Protein AF-A0A7V4Y7L9-F1 (afdb_monomer)

Nearest PDB structures (foldseek):
  5mqq-assembly1_B  TM=1.940E-01  e=5.080E+00  Corynebacterium glutamicum
  3tni-assembly1_B  TM=2.430E-01  e=8.501E+00  Homo sapiens

Solvent-accessible surface area (backbone atoms only — not comparable to full-atom values): 20404 Å² total; per-residue (Å²): 133,83,74,80,83,72,92,49,68,44,62,47,55,62,72,72,44,92,66,56,42,52,57,42,53,42,29,52,52,56,35,40,64,44,61,50,98,62,62,63,64,57,40,38,50,32,30,31,51,37,41,41,52,53,47,52,51,54,71,72,50,85,81,67,54,69,66,57,63,54,48,78,30,48,58,88,80,30,41,41,34,94,90,52,92,42,65,30,63,50,74,56,44,72,60,40,51,49,26,50,53,42,32,59,52,48,24,57,84,36,82,67,29,60,60,57,55,46,48,53,51,45,71,74,36,69,90,44,89,59,43,58,53,50,47,51,39,49,58,36,51,49,33,69,40,74,92,50,52,58,68,52,46,53,54,28,76,77,28,69,72,52,36,52,55,50,42,55,50,50,71,69,49,70,70,74,89,41,32,52,60,35,49,51,53,44,24,45,68,75,43,93,39,21,71,41,47,47,49,25,47,48,71,71,35,93,49,70,65,61,24,51,51,52,46,48,54,59,73,65,49,60,65,65,63,47,60,52,50,74,48,74,66,59,62,36,63,62,52,47,63,34,52,36,45,68,82,46,87,70,93,64,96,61,97,73,70,64,45,45,59,53,51,47,50,53,39,66,76,39,38,72,62,34,48,75,73,74,46,39,46,65,70,70,57,49,44,81,34,40,38,66,50,24,43,74,67,72,40,57,81,63,56,74,32,28,76,85,52,33,60,75,56,47,70,76,47,68,77,38,66,34,49,66,45,41,58,38,71,38,81,42,59,36,58,70,87,86,34,63,71,64,73,41,79,54,47,49,40,21,65,77,74,76,77,77,83,124

Sequence (358 aa):
MLKKQDNWTPFIALRDSSSPPSQKILTHWLTYIMDRQMPVFKVWHDGALIISEIVEDYLKENRKGVEEIVAEYKKGKYLISKKSQAKFVPRYYNQDYACLLKTLKVLKSYEKNLVLYTLNIINTYENREDLLLRIAAALWLLTYALTKTEKDVLAIMNNESLFERELIRFKQMTTEGKKRLWCCLRDYTLGSFSDIFVRAIEEIYENKLDANKMTSLWRNLRVEQIELPGDVWNNNLKIKNYLLAKAVSFNEKTKRWNMPKVIRYLFENLKAEALSLGFYPVRFDVTFLFVPNMCEKGMCELCLFSNNDMQCLCPALEGKYCPPLLLLGAAVKCRDQSCVVREGLSQGICLRIPRLLS

Foldseek 3Di:
DFPDPPPLVLLVCLLVDPDALQLSLQLLLLLLLLPDPDPSCLSRVQVSQLSSVLSVCLLVDDPDQNCVSQVVQDDPQWGAHPVDRRIHHRPVSVQSVLLNNQLQVLCVVVSSGPLSQLVLLCVVCVVPLLSLLLSLLLNCLSGVPSVAHSVRSVVCSVDPVSSVVSSVVSVPDDCVSSLSSLVSLCCCAPNPSVVSSLSSLVVVDPDPVVSVVSNVSSNPRPNLSRFARDDVLLLPVLCCQFQAVVVDPDPDPDSDDRSSVVLNVSCVVCVVVCVVVVHHSNVSPLSVQCCVLAVVVVNSLPPCQEPPCQCVQAPQDAQAFRRVCVSSVGRDGRDDPPDPSNVSVSHPSTDNDPPPPD

Mean predicted aligned error: 9.35 Å

Structure (mmCIF, N/CA/C/O backbone):
data_AF-A0A7V4Y7L9-F1
#
_entry.id   AF-A0A7V4Y7L9-F1
#
loop_
_atom_site.group_PDB
_atom_site.id
_atom_site.type_symbol
_atom_site.label_atom_id
_atom_site.label_alt_id
_atom_site.label_comp_id
_atom_site.label_asym_id
_atom_site.label_entity_id
_atom_site.label_seq_id
_atom_site.pdbx_PDB_ins_code
_atom_site.Cartn_x
_atom_site.Cartn_y
_atom_site.Cartn_z
_atom_site.occupancy
_atom_site.B_iso_or_equiv
_atom_site.auth_seq_id
_atom_site.auth_comp_id
_atom_site.auth_asym_id
_atom_site.auth_atom_id
_atom_site.pdbx_PDB_model_num
ATOM 1 N N . MET A 1 1 ? 2.522 -17.535 -18.879 1.00 26.28 1 MET A N 1
ATOM 2 C CA . MET A 1 1 ? 2.079 -17.518 -17.469 1.00 26.28 1 MET A CA 1
ATOM 3 C C . MET A 1 1 ? 3.155 -18.142 -16.601 1.00 26.28 1 MET A C 1
ATOM 5 O O . MET A 1 1 ? 3.346 -19.351 -16.640 1.00 26.28 1 MET A O 1
ATOM 9 N N . LEU A 1 2 ? 3.905 -17.300 -15.894 1.00 27.36 2 LEU A N 1
ATOM 10 C CA . LEU A 1 2 ? 4.866 -17.708 -14.873 1.00 27.36 2 LEU A CA 1
ATOM 11 C C . LEU A 1 2 ? 4.084 -18.343 -13.714 1.00 27.36 2 LEU A C 1
ATOM 13 O O . LEU A 1 2 ? 3.268 -17.665 -13.094 1.00 27.36 2 LEU A O 1
ATOM 17 N N . LYS A 1 3 ? 4.297 -19.631 -13.425 1.00 25.89 3 LYS A N 1
ATOM 18 C CA . LYS A 1 3 ? 3.879 -20.195 -12.136 1.00 25.89 3 LYS A CA 1
ATOM 19 C C . LYS A 1 3 ? 4.876 -19.682 -11.098 1.00 25.89 3 LYS A C 1
ATOM 21 O O . LYS A 1 3 ? 6.024 -20.112 -11.090 1.00 25.89 3 LYS A O 1
ATOM 26 N N . LYS A 1 4 ? 4.437 -18.714 -10.290 1.00 37.09 4 LYS A N 1
ATOM 27 C CA . LYS A 1 4 ? 5.157 -18.167 -9.133 1.00 37.09 4 LYS A CA 1
ATOM 28 C C . LYS A 1 4 ? 5.592 -19.313 -8.210 1.00 37.09 4 LYS A C 1
ATOM 30 O O . LYS A 1 4 ? 4.759 -19.879 -7.510 1.00 37.09 4 LYS A O 1
ATOM 35 N N . GLN A 1 5 ? 6.878 -19.655 -8.199 1.00 32.81 5 GLN A N 1
ATOM 36 C CA . GLN A 1 5 ? 7.496 -20.269 -7.022 1.00 32.81 5 GLN A CA 1
ATOM 37 C C . GLN A 1 5 ? 7.882 -19.128 -6.077 1.00 32.81 5 GLN A C 1
ATOM 39 O O . GLN A 1 5 ? 9.040 -18.737 -5.977 1.00 32.81 5 GLN A O 1
ATOM 44 N N . ASP A 1 6 ? 6.876 -18.551 -5.421 1.00 39.34 6 ASP A N 1
ATOM 45 C CA . ASP A 1 6 ? 7.095 -17.611 -4.328 1.00 39.34 6 ASP A CA 1
ATOM 46 C C . ASP A 1 6 ? 7.410 -18.432 -3.069 1.00 39.34 6 ASP A C 1
ATOM 48 O O . ASP A 1 6 ? 6.515 -18.754 -2.293 1.00 39.34 6 ASP A O 1
ATOM 52 N N . ASN A 1 7 ? 8.679 -18.781 -2.841 1.00 33.47 7 ASN A N 1
ATOM 53 C CA . ASN A 1 7 ? 9.145 -19.315 -1.550 1.00 33.47 7 ASN A CA 1
ATOM 54 C C . ASN A 1 7 ? 9.206 -18.198 -0.480 1.00 33.47 7 ASN A C 1
ATOM 56 O O . ASN A 1 7 ? 10.226 -17.987 0.171 1.00 33.47 7 ASN A O 1
ATOM 60 N N . TRP A 1 8 ? 8.104 -17.462 -0.304 1.00 49.12 8 TRP A N 1
ATOM 61 C CA . TRP A 1 8 ? 7.925 -16.402 0.693 1.00 49.12 8 TRP A CA 1
ATOM 62 C C . TRP A 1 8 ? 6.801 -16.793 1.664 1.00 49.12 8 TRP A C 1
ATOM 64 O O . TRP A 1 8 ? 5.734 -16.182 1.706 1.00 49.12 8 TRP A O 1
ATOM 74 N N . THR A 1 9 ? 7.040 -17.847 2.443 1.00 50.53 9 THR A N 1
ATOM 75 C CA . THR A 1 9 ? 6.073 -18.520 3.332 1.00 50.53 9 THR A CA 1
ATOM 76 C C . THR A 1 9 ? 5.245 -17.594 4.248 1.00 50.53 9 THR A C 1
ATOM 78 O O . THR A 1 9 ? 4.058 -17.862 4.421 1.00 50.53 9 THR A O 1
ATOM 81 N N . PRO A 1 10 ? 5.771 -16.480 4.805 1.00 53.00 10 PRO A N 1
ATOM 82 C CA . PRO A 1 10 ? 4.972 -15.604 5.673 1.00 53.00 10 PRO A CA 1
ATOM 83 C C . PRO A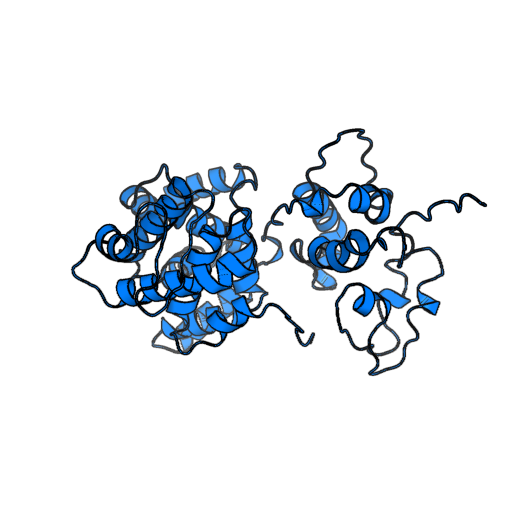 1 10 ? 3.895 -14.786 4.938 1.00 53.00 10 PRO A C 1
ATOM 85 O O . PRO A 1 10 ? 2.801 -14.595 5.460 1.00 53.00 10 PRO A O 1
ATOM 88 N N . PHE A 1 11 ? 4.164 -14.341 3.703 1.00 63.09 11 PHE A N 1
ATOM 89 C CA . PHE A 1 11 ? 3.186 -13.601 2.887 1.00 63.09 11 PHE A CA 1
ATOM 90 C C . PHE A 1 11 ? 2.006 -14.487 2.473 1.00 63.09 11 PHE A C 1
ATOM 92 O O . PHE A 1 11 ? 0.875 -14.017 2.348 1.00 63.09 11 PHE A O 1
ATOM 99 N N . ILE A 1 12 ? 2.281 -15.778 2.281 1.00 64.56 12 ILE A N 1
ATOM 100 C CA . ILE A 1 12 ? 1.304 -16.801 1.908 1.00 64.56 12 ILE A CA 1
ATOM 101 C C . ILE A 1 12 ? 0.278 -16.998 3.027 1.00 64.56 12 ILE A C 1
ATOM 103 O O . ILE A 1 12 ? -0.911 -17.068 2.740 1.00 64.56 12 ILE A O 1
ATOM 107 N N . ALA A 1 13 ? 0.704 -17.001 4.295 1.00 75.56 13 ALA A N 1
ATOM 108 C CA . ALA A 1 13 ? -0.199 -17.230 5.424 1.00 75.56 13 ALA A CA 1
ATOM 109 C C . ALA A 1 13 ? -1.321 -16.179 5.514 1.00 75.56 13 ALA A C 1
ATOM 111 O O . ALA A 1 13 ? -2.484 -16.534 5.685 1.00 75.56 13 ALA A O 1
ATOM 112 N N . LEU A 1 14 ? -0.997 -14.891 5.341 1.00 82.69 14 LEU A N 1
ATOM 113 C CA . LEU A 1 14 ? -2.011 -13.830 5.310 1.00 82.69 14 LEU A CA 1
ATOM 114 C C . LEU A 1 14 ? -2.883 -13.912 4.049 1.00 82.69 14 LEU A C 1
ATOM 116 O O . LEU A 1 14 ? -4.100 -13.740 4.116 1.00 82.69 14 LEU A O 1
ATOM 120 N N . ARG A 1 15 ? -2.266 -14.174 2.892 1.00 79.25 15 ARG A N 1
ATOM 121 C CA . ARG A 1 15 ? -2.962 -14.288 1.603 1.00 79.25 15 ARG A CA 1
ATOM 122 C C . ARG A 1 15 ? -4.017 -15.400 1.629 1.00 79.25 15 ARG A C 1
ATOM 124 O O . ARG A 1 15 ? -5.149 -15.193 1.180 1.00 79.25 15 ARG A O 1
ATOM 131 N N . ASP A 1 16 ? -3.656 -16.539 2.210 1.00 80.06 16 ASP A N 1
ATOM 132 C CA . ASP A 1 16 ? -4.427 -17.782 2.176 1.00 80.06 16 ASP A CA 1
ATOM 133 C C . ASP A 1 16 ? -5.269 -17.994 3.450 1.00 80.06 16 ASP A C 1
ATOM 135 O O . ASP A 1 16 ? -5.931 -19.020 3.589 1.00 80.06 16 ASP A O 1
ATOM 139 N N . SER A 1 17 ? -5.303 -17.013 4.363 1.00 85.56 17 SER A N 1
ATOM 140 C CA . SER A 1 17 ? -6.166 -17.061 5.550 1.00 85.56 17 SER A CA 1
ATOM 141 C C . SER A 1 17 ? -7.659 -17.062 5.185 1.00 85.56 17 SER A C 1
ATOM 143 O O . SER A 1 17 ? -8.048 -16.747 4.059 1.00 85.56 17 SER A O 1
ATOM 145 N N . SER A 1 18 ? -8.536 -17.361 6.142 1.00 88.69 18 SER A N 1
ATOM 146 C CA . SER A 1 18 ? -9.993 -17.290 5.947 1.00 88.69 18 SER A CA 1
ATOM 147 C C . SER A 1 18 ? -10.578 -15.877 6.099 1.00 88.69 18 SER A C 1
ATOM 149 O O . SER A 1 18 ? -11.792 -15.713 6.005 1.00 88.69 18 SER A O 1
ATOM 151 N N . SER A 1 19 ? -9.752 -14.856 6.351 1.00 92.75 19 SER A N 1
ATOM 152 C CA . SER A 1 19 ? -10.223 -13.478 6.538 1.00 92.75 19 SER A CA 1
ATOM 153 C C . SER A 1 19 ? -10.856 -12.909 5.255 1.00 92.75 19 SER A C 1
ATOM 155 O O . SER A 1 19 ? -10.389 -13.240 4.155 1.00 92.75 19 SER A O 1
ATOM 157 N N . PRO A 1 20 ? -11.856 -12.013 5.368 1.00 95.75 20 PRO A N 1
ATOM 158 C CA . PRO A 1 20 ? -12.405 -11.288 4.227 1.00 95.75 20 PRO A CA 1
ATOM 159 C C . PRO A 1 20 ? -11.320 -10.577 3.398 1.00 95.75 20 PRO A C 1
ATOM 161 O O . PRO A 1 20 ? -10.314 -10.123 3.963 1.00 95.75 20 PRO A O 1
ATOM 164 N N . PRO A 1 21 ? -11.485 -10.470 2.067 1.00 96.75 21 PRO A N 1
ATOM 165 C CA . PRO A 1 21 ? -10.542 -9.773 1.197 1.00 96.75 21 PRO A CA 1
ATOM 166 C C . PRO A 1 21 ? -10.178 -8.358 1.671 1.00 96.75 21 PRO A C 1
ATOM 168 O O . PRO A 1 21 ? -8.989 -8.044 1.767 1.00 96.75 21 PRO A O 1
ATOM 171 N N . SER A 1 22 ? -11.162 -7.527 2.027 1.00 96.94 22 SER A N 1
ATOM 172 C CA . SER A 1 22 ? -10.940 -6.155 2.510 1.00 96.94 22 SER A CA 1
ATOM 173 C C . SER A 1 22 ? -10.065 -6.109 3.775 1.00 96.94 22 SER A C 1
ATOM 175 O O . SER A 1 22 ? -9.105 -5.332 3.855 1.00 96.94 22 SER A O 1
ATOM 177 N N . GLN A 1 23 ? -10.315 -7.020 4.723 1.00 97.38 23 GLN A N 1
ATOM 178 C CA . GLN A 1 23 ? -9.522 -7.192 5.940 1.00 97.38 23 GLN A CA 1
ATOM 179 C C . GLN A 1 23 ? -8.072 -7.573 5.615 1.00 97.38 23 GLN A C 1
ATOM 181 O O . GLN A 1 23 ? -7.144 -6.978 6.165 1.00 97.38 23 GLN A O 1
ATOM 186 N N . LYS A 1 24 ? -7.855 -8.519 4.690 1.00 96.94 24 LYS A N 1
ATOM 187 C CA . LYS A 1 24 ? -6.503 -8.924 4.265 1.00 96.94 24 LYS A CA 1
ATOM 188 C C . LYS A 1 24 ? -5.721 -7.760 3.666 1.00 96.94 24 LYS A C 1
ATOM 190 O O . LYS A 1 24 ? -4.541 -7.611 3.977 1.00 96.94 24 LYS A O 1
ATOM 195 N N . ILE A 1 25 ? -6.366 -6.930 2.842 1.00 97.81 25 ILE A N 1
ATOM 196 C CA . ILE A 1 25 ? -5.743 -5.736 2.256 1.00 97.81 25 ILE A CA 1
ATOM 197 C C . ILE A 1 25 ? -5.333 -4.737 3.343 1.00 97.81 25 ILE A C 1
ATOM 199 O O . ILE A 1 25 ? -4.204 -4.238 3.318 1.00 97.81 25 ILE A O 1
ATOM 203 N N . LEU A 1 26 ? -6.197 -4.481 4.330 1.00 98.19 26 LEU A N 1
ATOM 204 C CA . LEU A 1 26 ? -5.860 -3.587 5.438 1.00 98.19 26 LEU A CA 1
ATOM 205 C C . LEU A 1 26 ? -4.707 -4.145 6.291 1.00 98.19 26 LEU A C 1
ATOM 207 O O . LEU A 1 26 ? -3.739 -3.431 6.554 1.00 98.19 26 LEU A O 1
ATOM 211 N N . THR A 1 27 ? -4.751 -5.425 6.672 1.00 97.25 27 THR A N 1
ATOM 212 C CA . THR A 1 27 ? -3.665 -6.079 7.422 1.00 97.25 27 THR A CA 1
ATOM 213 C C . THR A 1 27 ? -2.342 -6.032 6.660 1.00 97.25 27 THR A C 1
ATOM 215 O O . THR A 1 27 ? -1.301 -5.716 7.241 1.00 97.25 27 THR A O 1
ATOM 218 N N . HIS A 1 28 ? -2.370 -6.306 5.357 1.00 95.88 28 HIS A N 1
ATOM 219 C CA . HIS A 1 28 ? -1.192 -6.259 4.498 1.00 95.88 28 HIS A CA 1
ATOM 220 C C . HIS A 1 28 ? -0.590 -4.847 4.440 1.00 95.88 28 HIS A C 1
ATOM 222 O O . HIS A 1 28 ? 0.613 -4.678 4.651 1.00 95.88 28 HIS A O 1
ATOM 228 N N . TRP A 1 29 ? -1.426 -3.820 4.247 1.00 96.50 29 TRP A N 1
ATOM 229 C CA . TRP A 1 29 ? -0.999 -2.419 4.252 1.00 96.50 29 TRP A CA 1
ATOM 230 C C . TRP A 1 29 ? -0.341 -2.012 5.578 1.00 96.50 29 TRP A C 1
ATOM 232 O O . TRP A 1 29 ? 0.768 -1.475 5.590 1.00 96.50 29 TRP A O 1
ATOM 242 N N . LEU A 1 30 ? -0.994 -2.313 6.705 1.00 96.00 30 LEU A N 1
ATOM 243 C CA . LEU A 1 30 ? -0.500 -1.979 8.044 1.00 96.00 30 LEU A CA 1
ATOM 244 C C . LEU A 1 30 ? 0.792 -2.720 8.399 1.00 96.00 30 LEU A C 1
ATOM 246 O O . LEU A 1 30 ? 1.672 -2.146 9.040 1.00 96.00 30 LEU A O 1
ATOM 250 N N . THR A 1 31 ? 0.955 -3.951 7.918 1.00 94.06 31 THR A N 1
ATOM 251 C CA . THR A 1 31 ? 2.205 -4.705 8.065 1.00 94.06 31 THR A CA 1
ATOM 252 C C . THR A 1 31 ? 3.338 -4.034 7.285 1.00 94.06 31 THR A C 1
ATOM 254 O O . THR A 1 31 ? 4.426 -3.819 7.822 1.00 94.06 31 THR A O 1
ATOM 257 N N . TYR A 1 32 ? 3.074 -3.602 6.049 1.00 90.44 32 TYR A N 1
ATOM 258 C CA . TYR A 1 32 ? 4.051 -2.896 5.218 1.00 90.44 32 TYR A CA 1
ATOM 259 C C . TYR A 1 32 ? 4.519 -1.565 5.813 1.00 90.44 32 TYR A C 1
ATOM 261 O O . TYR A 1 32 ? 5.683 -1.191 5.648 1.00 90.44 32 TYR A O 1
ATOM 269 N N . ILE A 1 33 ? 3.643 -0.848 6.521 1.00 87.31 33 ILE A N 1
ATOM 270 C CA . ILE A 1 33 ? 3.997 0.392 7.228 1.00 87.31 33 ILE A CA 1
ATOM 271 C C . ILE A 1 33 ? 5.109 0.148 8.253 1.00 87.31 33 ILE A C 1
ATOM 273 O O . ILE A 1 33 ? 6.001 0.992 8.391 1.00 87.31 33 ILE A O 1
ATOM 277 N N . MET A 1 34 ? 5.065 -1.008 8.919 1.00 86.06 34 MET A N 1
ATOM 278 C CA . MET A 1 34 ? 5.998 -1.413 9.972 1.00 86.06 34 MET A CA 1
ATOM 279 C C . MET A 1 34 ? 7.213 -2.194 9.455 1.00 86.06 34 MET A C 1
ATOM 281 O O . MET A 1 34 ? 8.174 -2.403 10.198 1.00 86.06 34 MET A O 1
ATOM 285 N N . ASP A 1 35 ? 7.212 -2.604 8.185 1.00 84.25 35 ASP A N 1
ATOM 286 C CA . ASP A 1 35 ? 8.361 -3.223 7.529 1.00 84.25 35 ASP A CA 1
ATOM 287 C C . ASP A 1 35 ? 9.456 -2.171 7.284 1.00 84.25 35 ASP A C 1
ATOM 289 O O . ASP A 1 35 ? 9.614 -1.645 6.184 1.00 84.25 35 ASP A O 1
ATOM 293 N N . ARG A 1 36 ? 10.245 -1.808 8.297 1.00 80.62 36 ARG A N 1
ATOM 294 C CA . ARG A 1 36 ? 11.331 -0.826 8.139 1.00 80.62 36 ARG A CA 1
ATOM 295 C C . ARG A 1 36 ? 12.660 -1.362 8.637 1.00 80.62 36 ARG A C 1
ATOM 297 O O . ARG A 1 36 ? 12.941 -1.342 9.829 1.00 80.62 36 ARG A O 1
ATOM 304 N N . GLN A 1 37 ? 13.509 -1.771 7.690 1.00 77.44 37 GLN A N 1
ATOM 305 C CA . GLN A 1 37 ? 14.867 -2.268 7.945 1.00 77.44 37 GLN A CA 1
ATOM 306 C C . GLN A 1 37 ? 14.890 -3.388 9.006 1.00 77.44 37 GLN A C 1
ATOM 308 O O . GLN A 1 37 ? 15.698 -3.362 9.939 1.00 77.44 37 GLN A O 1
ATOM 313 N N . MET A 1 38 ? 13.964 -4.340 8.879 1.00 80.44 38 MET A N 1
ATOM 314 C CA . MET A 1 38 ? 13.822 -5.506 9.747 1.00 80.44 38 MET A CA 1
ATOM 315 C C . MET A 1 38 ? 13.868 -6.791 8.911 1.00 80.44 38 MET A C 1
ATOM 317 O O . MET A 1 38 ? 13.545 -6.750 7.723 1.00 80.44 38 MET A O 1
ATOM 321 N N . PRO A 1 39 ? 14.237 -7.939 9.508 1.00 81.25 39 PRO A N 1
ATOM 322 C CA . PRO A 1 39 ? 14.123 -9.224 8.831 1.00 81.25 39 PRO A CA 1
ATOM 323 C C . PRO A 1 39 ? 12.676 -9.490 8.411 1.00 81.25 39 PRO A C 1
ATOM 325 O O . PRO A 1 39 ? 11.770 -9.441 9.247 1.00 81.25 39 PRO A O 1
ATOM 328 N N . VAL A 1 40 ? 12.475 -9.815 7.132 1.00 79.88 40 VAL A N 1
ATOM 329 C CA . VAL A 1 40 ? 11.151 -10.071 6.538 1.00 79.88 40 VAL A CA 1
ATOM 330 C C . VAL A 1 40 ? 10.373 -11.105 7.349 1.00 79.88 40 VAL A C 1
ATOM 332 O O . VAL A 1 40 ? 9.208 -10.881 7.657 1.00 79.88 40 VAL A O 1
ATOM 335 N N . PHE A 1 41 ? 11.024 -12.195 7.768 1.00 80.88 41 PHE A N 1
ATOM 336 C CA . PHE A 1 41 ? 10.374 -13.235 8.565 1.00 80.88 41 PHE A CA 1
ATOM 337 C C . PHE A 1 41 ? 9.776 -12.679 9.864 1.00 80.88 41 PHE A C 1
ATOM 339 O O . PHE A 1 41 ? 8.617 -12.929 10.146 1.00 80.88 41 PHE A O 1
ATOM 346 N N . LYS A 1 42 ? 10.502 -11.837 10.607 1.00 86.12 42 LYS A N 1
ATOM 347 C CA . LYS A 1 42 ? 9.999 -11.248 11.858 1.00 86.12 42 LYS A CA 1
ATOM 348 C C . LYS A 1 42 ? 8.791 -10.334 11.631 1.00 86.12 42 LYS A C 1
ATOM 350 O O . LYS A 1 42 ? 7.850 -10.337 12.416 1.00 86.12 42 LYS A O 1
ATOM 355 N N . VAL A 1 43 ? 8.818 -9.533 10.566 1.00 88.75 43 VAL A N 1
ATOM 356 C CA . VAL A 1 43 ? 7.715 -8.611 10.257 1.00 88.75 43 VAL A CA 1
ATOM 357 C C . VAL A 1 43 ? 6.477 -9.375 9.804 1.00 88.75 43 VAL A C 1
ATOM 359 O O . VAL A 1 43 ? 5.383 -9.105 10.280 1.00 88.75 43 VAL A O 1
ATOM 362 N N . TRP A 1 44 ? 6.642 -10.336 8.903 1.00 88.38 44 TRP A N 1
ATOM 363 C CA . TRP A 1 44 ? 5.514 -10.989 8.248 1.00 88.38 44 TRP A CA 1
ATOM 364 C C . TRP A 1 44 ? 5.025 -12.251 8.963 1.00 88.38 44 TRP A C 1
ATOM 366 O O . TRP A 1 44 ? 3.888 -12.647 8.750 1.00 88.38 44 TRP A O 1
ATOM 376 N N . HIS A 1 45 ? 5.843 -12.878 9.811 1.00 86.38 45 HIS A N 1
ATOM 377 C CA . HIS A 1 45 ? 5.416 -13.994 10.656 1.00 86.38 45 HIS A CA 1
ATOM 378 C C . HIS A 1 45 ? 4.793 -13.483 11.960 1.00 86.38 45 HIS A C 1
ATOM 380 O O . HIS A 1 45 ? 3.618 -13.732 12.211 1.00 86.38 45 HIS A O 1
ATOM 386 N N . ASP A 1 46 ? 5.540 -12.701 12.749 1.00 89.81 46 ASP A N 1
ATOM 387 C CA . ASP A 1 46 ? 5.058 -12.220 14.051 1.00 89.81 46 ASP A CA 1
ATOM 388 C C . ASP A 1 46 ? 4.217 -10.947 13.907 1.00 89.81 46 ASP A C 1
ATOM 390 O O . ASP A 1 46 ? 3.123 -10.838 14.459 1.00 89.81 46 ASP A O 1
ATOM 394 N N . GLY A 1 47 ? 4.730 -9.963 13.160 1.00 92.12 47 GLY A N 1
ATOM 395 C CA . GLY A 1 47 ? 4.080 -8.663 13.000 1.00 92.12 47 GLY A CA 1
ATOM 396 C C . GLY A 1 47 ? 2.731 -8.769 12.292 1.00 92.12 47 GLY A C 1
ATOM 397 O O . GLY A 1 47 ? 1.734 -8.309 12.840 1.00 92.12 47 GLY A O 1
ATOM 398 N N . ALA A 1 48 ? 2.666 -9.415 11.124 1.00 92.50 48 ALA A N 1
ATOM 399 C CA . ALA A 1 48 ? 1.416 -9.562 10.372 1.00 92.50 48 ALA A CA 1
ATOM 400 C C . ALA A 1 48 ? 0.333 -10.301 11.168 1.00 92.50 48 ALA A C 1
ATOM 402 O O . ALA A 1 48 ? -0.836 -9.933 11.084 1.00 92.50 48 ALA A O 1
ATOM 403 N N . LEU A 1 49 ? 0.718 -11.299 11.973 1.00 92.06 49 LEU A N 1
ATOM 404 C CA . LEU A 1 49 ? -0.198 -12.015 12.858 1.00 92.06 49 LEU A CA 1
ATOM 405 C C . LEU A 1 49 ? -0.812 -11.058 13.883 1.00 92.06 49 LEU A C 1
ATOM 407 O O . LEU A 1 49 ? -2.033 -10.941 13.957 1.00 92.06 49 LEU A O 1
ATOM 411 N N . ILE A 1 50 ? 0.012 -10.297 14.606 1.00 94.88 50 ILE A N 1
ATOM 412 C CA . ILE A 1 50 ? -0.480 -9.340 15.608 1.00 94.88 50 ILE A CA 1
ATOM 413 C C . ILE A 1 50 ? -1.318 -8.232 14.954 1.00 94.88 50 ILE A C 1
ATOM 415 O O . ILE A 1 50 ? -2.369 -7.858 15.468 1.00 94.88 50 ILE A O 1
ATOM 419 N N . ILE A 1 51 ? -0.892 -7.726 13.794 1.00 95.88 51 ILE A N 1
ATOM 420 C CA . ILE A 1 51 ? -1.642 -6.718 13.037 1.00 95.88 51 ILE A CA 1
ATOM 421 C C . ILE A 1 51 ? -2.980 -7.277 12.547 1.00 95.88 51 ILE A C 1
ATOM 423 O O . ILE A 1 51 ? -3.969 -6.550 12.554 1.00 95.88 51 ILE A O 1
ATOM 427 N N . SER A 1 52 ? -3.050 -8.552 12.160 1.00 95.50 52 SER A N 1
ATOM 428 C CA . SER A 1 52 ? -4.312 -9.187 11.767 1.00 95.50 52 SER A CA 1
ATOM 429 C C . SER A 1 52 ? -5.316 -9.229 12.920 1.00 95.50 52 SER A C 1
ATOM 431 O O . SER A 1 52 ? -6.488 -8.931 12.702 1.00 95.50 52 SER A O 1
ATOM 433 N N . GLU A 1 53 ? -4.848 -9.494 14.145 1.00 95.56 53 GLU A N 1
ATOM 434 C CA . GLU A 1 53 ? -5.677 -9.458 15.353 1.00 95.56 53 GLU A CA 1
ATOM 435 C C . GLU A 1 53 ? -6.144 -8.034 15.667 1.00 95.56 53 GLU A C 1
ATOM 437 O O . GLU A 1 53 ? -7.329 -7.826 15.901 1.00 95.56 53 GLU A O 1
ATOM 442 N N . ILE A 1 54 ? -5.244 -7.044 15.599 1.00 96.94 54 ILE A N 1
ATOM 443 C CA . ILE A 1 54 ? -5.600 -5.628 15.788 1.00 96.94 54 ILE A CA 1
ATOM 444 C C . ILE A 1 54 ? -6.671 -5.201 14.782 1.00 96.94 54 ILE A C 1
ATOM 446 O O . ILE A 1 54 ? -7.615 -4.510 15.154 1.00 96.94 54 ILE A O 1
ATOM 450 N N . VAL A 1 55 ? -6.532 -5.590 13.510 1.00 97.69 55 VAL A N 1
ATOM 451 C CA . VAL A 1 55 ? -7.525 -5.274 12.476 1.00 97.69 55 VAL A CA 1
ATOM 452 C C . VAL A 1 55 ? -8.850 -5.976 12.763 1.00 97.69 55 VAL A C 1
ATOM 454 O O . VAL A 1 55 ? -9.894 -5.349 12.634 1.00 97.69 55 VAL A O 1
ATOM 457 N N . GLU A 1 56 ? -8.833 -7.243 13.170 1.00 96.38 56 GLU A N 1
ATOM 458 C CA . GLU A 1 56 ? -10.050 -7.981 13.520 1.00 96.38 56 GLU A CA 1
ATOM 459 C C . GLU A 1 56 ? -10.820 -7.301 14.664 1.00 96.38 56 GLU A C 1
ATOM 461 O O . GLU A 1 56 ? -12.022 -7.059 14.533 1.00 96.38 56 GLU A O 1
ATOM 466 N N . ASP A 1 57 ? -10.125 -6.935 15.745 1.00 96.88 57 ASP A N 1
ATOM 467 C CA . ASP A 1 57 ? -10.710 -6.203 16.871 1.00 96.88 57 ASP A CA 1
ATOM 468 C C . ASP A 1 57 ? -11.193 -4.814 16.428 1.00 96.88 57 ASP A C 1
ATOM 470 O O . ASP A 1 57 ? -12.306 -4.411 16.758 1.00 96.88 57 ASP A O 1
ATOM 474 N N . TYR A 1 58 ? -10.410 -4.102 15.611 1.00 97.81 58 TYR A N 1
ATOM 475 C CA . TYR A 1 58 ? -10.784 -2.798 15.057 1.00 97.81 58 TYR A CA 1
ATOM 476 C C . TYR A 1 58 ? -12.057 -2.851 14.212 1.00 97.81 58 TYR A C 1
ATOM 478 O O . TYR A 1 58 ? -12.898 -1.958 14.328 1.00 97.81 58 TYR A O 1
ATOM 486 N N . LEU A 1 59 ? -12.231 -3.884 13.387 1.00 96.69 59 LEU A N 1
ATOM 487 C CA . LEU A 1 59 ? -13.427 -4.054 12.563 1.00 96.69 59 LEU A CA 1
ATOM 488 C C . LEU A 1 59 ? -14.662 -4.349 13.425 1.00 96.69 59 LEU A C 1
ATOM 490 O O . LEU A 1 59 ? -15.705 -3.732 13.206 1.00 96.69 59 LEU A O 1
ATOM 494 N N . LYS A 1 60 ? -14.529 -5.211 14.442 1.00 95.00 60 LYS A N 1
ATOM 495 C CA . LYS A 1 60 ? -15.625 -5.618 15.343 1.00 95.00 60 LYS A CA 1
ATOM 496 C C . LYS A 1 60 ? -16.029 -4.545 16.358 1.00 95.00 60 LYS A C 1
ATOM 498 O O . LYS A 1 60 ? -17.190 -4.480 16.754 1.00 95.00 60 LYS A O 1
ATOM 503 N N . GLU A 1 61 ? -15.087 -3.719 16.799 1.00 91.94 61 GLU A N 1
ATOM 504 C CA . GLU A 1 61 ? -15.295 -2.762 17.883 1.00 91.94 61 GLU A CA 1
ATOM 505 C C . GLU A 1 61 ? -15.822 -1.417 17.371 1.00 91.94 61 GLU A C 1
ATOM 507 O O . GLU A 1 61 ? -15.193 -0.752 16.547 1.00 91.94 61 GLU A O 1
ATOM 512 N N . ASN A 1 62 ? -16.970 -0.981 17.886 1.00 86.81 62 ASN A N 1
ATOM 513 C CA . ASN A 1 62 ? -17.623 0.268 17.477 1.00 86.81 62 ASN A CA 1
ATOM 514 C C . ASN A 1 62 ? -17.644 1.335 18.575 1.00 86.81 62 ASN A C 1
ATOM 516 O O . ASN A 1 62 ? -17.932 2.493 18.282 1.00 86.81 62 ASN A O 1
ATOM 520 N N . ARG A 1 63 ? -17.335 0.974 19.824 1.00 88.00 63 ARG A N 1
ATOM 521 C CA . ARG A 1 63 ? -17.400 1.884 20.975 1.00 88.00 63 ARG A CA 1
ATOM 522 C C . ARG A 1 63 ? -16.040 2.473 21.329 1.00 88.00 63 ARG A C 1
ATOM 524 O O . ARG A 1 63 ? -15.969 3.643 21.686 1.00 88.00 63 ARG A O 1
ATOM 531 N N . LYS A 1 64 ? -14.969 1.685 21.219 1.00 92.38 64 LYS A N 1
ATOM 532 C CA . LYS A 1 64 ? -13.628 2.114 21.643 1.00 92.38 64 LYS A CA 1
ATOM 533 C C . LYS A 1 64 ? -12.939 3.042 20.638 1.00 92.38 64 LYS A C 1
ATOM 535 O O . LYS A 1 64 ? -13.115 2.961 19.410 1.00 92.38 64 LYS A O 1
ATOM 540 N N . GLY A 1 65 ? -12.086 3.917 21.168 1.00 94.56 65 GLY A N 1
ATOM 541 C CA . GLY A 1 65 ? -11.103 4.657 20.380 1.00 94.56 65 GLY A CA 1
ATOM 542 C C . GLY A 1 65 ? -10.096 3.725 19.692 1.00 94.56 65 GLY A C 1
ATOM 543 O O . GLY A 1 65 ? -9.846 2.611 20.146 1.00 94.56 65 GLY A O 1
ATOM 544 N N . VAL A 1 66 ? -9.481 4.184 18.595 1.00 96.25 66 VAL A N 1
ATOM 545 C CA . VAL A 1 66 ? -8.420 3.410 17.911 1.00 96.25 66 VAL A CA 1
ATOM 546 C C . VAL A 1 66 ? -7.248 3.172 18.863 1.00 96.25 66 VAL A C 1
ATOM 548 O O . VAL A 1 66 ? -6.679 2.086 18.902 1.00 96.25 66 VAL A O 1
ATOM 551 N N . GLU A 1 67 ? -6.897 4.182 19.652 1.00 96.38 67 GLU A N 1
ATOM 552 C CA . GLU A 1 67 ? -5.822 4.113 20.632 1.00 96.38 67 GLU A CA 1
ATOM 553 C C . GLU A 1 67 ? -6.085 3.079 21.712 1.00 96.38 67 GLU A C 1
ATOM 555 O O . GLU A 1 67 ? -5.153 2.374 22.083 1.00 96.38 67 GLU A O 1
ATOM 560 N N . GLU A 1 68 ? -7.326 2.970 22.187 1.00 96.62 68 GLU A N 1
ATOM 561 C CA . GLU A 1 68 ? -7.720 1.973 23.182 1.00 96.62 68 GLU A CA 1
ATOM 562 C C . GLU A 1 68 ? -7.556 0.562 22.619 1.00 96.62 68 GLU A C 1
ATOM 564 O O . GLU A 1 68 ? -6.881 -0.260 23.232 1.00 96.62 68 GLU A O 1
ATOM 569 N N . ILE A 1 69 ? -8.073 0.312 21.410 1.00 96.69 69 ILE A N 1
ATOM 570 C CA . ILE A 1 69 ? -7.956 -0.990 20.736 1.00 96.69 69 ILE A CA 1
ATOM 571 C C . ILE A 1 69 ? -6.484 -1.380 20.586 1.00 96.69 69 ILE A C 1
ATOM 573 O O . ILE A 1 69 ? -6.086 -2.478 20.962 1.00 96.69 69 ILE A O 1
ATOM 577 N N . VAL A 1 70 ? -5.646 -0.474 20.076 1.00 95.38 70 VAL A N 1
ATOM 578 C CA . VAL A 1 70 ? -4.221 -0.762 19.864 1.00 95.38 70 VAL A CA 1
ATOM 579 C C . VAL A 1 70 ? -3.458 -0.877 21.195 1.00 95.38 70 VAL A C 1
ATOM 581 O O . VAL A 1 70 ? -2.513 -1.664 21.291 1.00 95.38 70 VAL A O 1
ATOM 584 N N . ALA A 1 71 ? -3.859 -0.145 22.240 1.00 95.00 71 ALA A N 1
ATOM 585 C CA . ALA A 1 71 ? -3.231 -0.213 23.559 1.00 95.00 71 ALA A CA 1
ATOM 586 C C . ALA A 1 71 ? -3.386 -1.590 24.219 1.00 95.00 71 ALA A C 1
ATOM 588 O O . ALA A 1 71 ? -2.472 -2.018 24.922 1.00 95.00 71 ALA A O 1
ATOM 589 N N . GLU A 1 72 ? -4.468 -2.321 23.941 1.00 95.94 72 GLU A N 1
ATOM 590 C CA . GLU A 1 72 ? -4.668 -3.687 24.449 1.00 95.94 72 GLU A CA 1
ATOM 591 C C . GLU A 1 72 ? -3.614 -4.682 23.941 1.00 95.94 72 GLU A C 1
ATOM 593 O O . GLU A 1 72 ? -3.361 -5.701 24.579 1.00 95.94 72 GLU A O 1
ATOM 598 N N . TYR A 1 73 ? -2.966 -4.376 22.816 1.00 95.81 73 TYR A N 1
ATOM 599 C CA . TYR A 1 73 ? -1.881 -5.178 22.251 1.00 95.81 73 TYR A CA 1
ATOM 600 C C . TYR A 1 73 ? -0.502 -4.699 22.706 1.00 95.81 73 TYR A C 1
ATOM 602 O O . TYR A 1 73 ? 0.511 -5.290 22.339 1.00 95.81 73 TYR A O 1
ATOM 610 N N . LYS A 1 74 ? -0.411 -3.617 23.483 1.00 94.12 74 LYS A N 1
ATOM 611 C CA . LYS A 1 74 ? 0.856 -2.961 23.802 1.00 94.12 74 LYS A CA 1
ATOM 612 C C . LYS A 1 74 ? 1.385 -3.377 25.174 1.00 94.12 74 LYS A C 1
ATOM 614 O O . LYS A 1 74 ? 0.734 -3.199 26.196 1.00 94.12 74 LYS A O 1
ATOM 619 N N . LYS A 1 75 ? 2.650 -3.806 25.220 1.00 92.88 75 LYS A N 1
ATOM 620 C CA . LYS A 1 75 ? 3.426 -3.980 26.461 1.00 92.88 75 LYS A CA 1
ATOM 621 C C . LYS A 1 75 ? 4.776 -3.281 26.334 1.00 92.88 75 LYS A C 1
ATOM 623 O O . LYS A 1 75 ? 5.720 -3.794 25.731 1.00 92.88 75 LYS A O 1
ATOM 628 N N . GLY A 1 76 ? 4.870 -2.071 26.882 1.00 90.56 76 GLY A N 1
ATOM 629 C CA . GLY A 1 76 ? 6.030 -1.203 26.670 1.00 90.56 76 GLY A CA 1
ATOM 630 C C . GLY A 1 76 ? 6.170 -0.831 25.190 1.00 90.56 76 GLY A C 1
ATOM 631 O O . GLY A 1 76 ? 5.266 -0.226 24.620 1.00 90.56 76 GLY A O 1
ATOM 632 N N . LYS A 1 77 ? 7.295 -1.196 24.563 1.00 90.00 77 LYS A N 1
ATOM 633 C CA . LYS A 1 77 ? 7.541 -0.986 23.120 1.00 90.00 77 LYS A CA 1
ATOM 634 C C . LYS A 1 77 ? 7.078 -2.154 22.241 1.00 90.00 77 LYS A C 1
ATOM 636 O O . LYS A 1 77 ? 7.174 -2.068 21.021 1.00 90.00 77 LYS A O 1
ATOM 641 N N . TYR A 1 78 ? 6.616 -3.246 22.846 1.00 92.31 78 TYR A N 1
ATOM 642 C CA . TYR A 1 78 ? 6.190 -4.436 22.122 1.00 92.31 78 TYR A CA 1
ATOM 643 C C . TYR A 1 78 ? 4.702 -4.372 21.800 1.00 92.31 78 TYR A C 1
ATOM 645 O O . TYR A 1 78 ? 3.902 -3.946 22.634 1.00 92.31 78 TYR A O 1
ATOM 653 N N . LEU A 1 79 ? 4.359 -4.854 20.612 1.00 94.31 79 LEU A N 1
ATOM 654 C CA . LEU A 1 79 ? 3.046 -5.386 20.297 1.00 94.31 79 LEU A CA 1
ATOM 655 C C . LEU A 1 79 ? 3.055 -6.885 20.624 1.00 94.31 79 LEU A C 1
ATOM 657 O O . LEU A 1 79 ? 4.022 -7.584 20.307 1.00 94.31 79 LEU A O 1
ATOM 661 N N . ILE A 1 80 ? 2.015 -7.363 21.294 1.00 95.56 80 ILE A N 1
ATOM 662 C CA . ILE A 1 80 ? 1.873 -8.740 21.761 1.00 95.56 80 ILE A CA 1
ATOM 663 C C . ILE A 1 80 ? 0.541 -9.278 21.257 1.00 95.56 80 ILE A C 1
ATOM 665 O O . ILE A 1 80 ? -0.484 -8.621 21.407 1.00 95.56 80 ILE A O 1
ATOM 669 N N . SER A 1 81 ? 0.575 -10.468 20.665 1.00 94.50 81 SER A N 1
ATOM 670 C CA . SER A 1 81 ? -0.630 -11.186 20.249 1.00 94.50 81 SER A CA 1
ATOM 671 C C . SER A 1 81 ? -1.470 -11.566 21.471 1.00 94.50 81 SER A C 1
ATOM 673 O O . SER A 1 81 ? -0.935 -11.973 22.503 1.00 94.50 81 SER A O 1
ATOM 675 N N . LYS A 1 82 ? -2.794 -11.459 21.356 1.00 93.06 82 LYS A N 1
ATOM 676 C CA . LYS A 1 82 ? -3.733 -11.957 22.372 1.00 93.06 82 LYS A CA 1
ATOM 677 C C . LYS A 1 82 ? -4.002 -13.453 22.204 1.00 93.06 82 LYS A C 1
ATOM 679 O O . LYS A 1 82 ? -4.398 -14.112 23.161 1.00 93.06 82 LYS A O 1
ATOM 684 N N . LYS A 1 83 ? -3.815 -13.984 20.990 1.00 90.06 83 LYS A N 1
ATOM 685 C CA . LYS A 1 83 ? -4.153 -15.371 20.620 1.00 90.06 83 LYS A CA 1
ATOM 686 C C . LYS A 1 83 ? -2.944 -16.314 20.606 1.00 90.06 83 LYS A C 1
ATOM 688 O O . LYS A 1 83 ? -3.115 -17.527 20.541 1.00 90.06 83 LYS A O 1
ATOM 693 N N . SER A 1 84 ? -1.726 -15.781 20.648 1.00 87.62 84 SER A N 1
ATOM 694 C CA . SER A 1 84 ? -0.476 -16.538 20.534 1.00 87.62 84 SER A CA 1
ATOM 695 C C . SER A 1 84 ? 0.631 -15.945 21.413 1.00 87.62 84 SER A C 1
ATOM 697 O O . SER A 1 84 ? 0.445 -14.943 22.095 1.00 87.62 84 SER A O 1
ATOM 699 N N . GLN A 1 85 ? 1.819 -16.555 21.381 1.00 88.12 85 GLN A N 1
ATOM 700 C CA . GLN A 1 85 ? 3.011 -16.044 22.072 1.00 88.12 85 GLN A CA 1
ATOM 701 C C . GLN A 1 85 ? 3.825 -15.043 21.227 1.00 88.12 85 GLN A C 1
ATOM 703 O O . GLN A 1 85 ? 4.917 -14.641 21.640 1.00 88.12 85 GLN A O 1
ATOM 708 N N . ALA A 1 86 ? 3.323 -14.640 20.051 1.00 90.25 86 ALA A N 1
ATOM 709 C CA . ALA A 1 86 ? 4.028 -13.739 19.145 1.00 90.25 86 ALA A CA 1
ATOM 710 C C . ALA A 1 86 ? 4.265 -12.359 19.780 1.00 90.25 86 ALA A C 1
ATOM 712 O O . ALA A 1 86 ? 3.386 -11.775 20.426 1.00 90.25 86 ALA A O 1
ATOM 713 N N . LYS A 1 87 ? 5.470 -11.819 19.563 1.00 93.00 87 LYS A N 1
ATOM 714 C CA . LYS A 1 87 ? 5.887 -10.493 20.035 1.00 93.00 87 LYS A CA 1
ATOM 715 C C . LYS A 1 87 ? 6.611 -9.755 18.925 1.00 93.00 87 LYS A C 1
ATOM 717 O O . LYS A 1 87 ? 7.595 -10.244 18.376 1.00 93.00 87 LYS A O 1
ATOM 722 N N . PHE A 1 88 ? 6.183 -8.530 18.660 1.00 93.50 88 PHE A N 1
ATOM 723 C CA . PHE A 1 88 ? 6.738 -7.705 17.599 1.00 93.50 88 PHE A CA 1
ATOM 724 C C . PHE A 1 88 ? 7.101 -6.316 18.120 1.00 93.50 88 PHE A C 1
ATOM 726 O O . PHE A 1 88 ? 6.410 -5.742 18.954 1.00 93.50 88 PHE A O 1
ATOM 733 N N . VAL A 1 89 ? 8.209 -5.762 17.634 1.00 91.75 89 VAL A N 1
ATOM 734 C CA . VAL A 1 89 ? 8.623 -4.388 17.933 1.00 91.75 89 VAL A CA 1
ATOM 735 C C . VAL A 1 89 ? 9.048 -3.724 16.625 1.00 91.75 89 VAL A C 1
ATOM 737 O O . VAL A 1 89 ? 10.052 -4.146 16.045 1.00 91.75 89 VAL A O 1
ATOM 740 N N . PRO A 1 90 ? 8.303 -2.715 16.137 1.00 87.62 90 PRO A N 1
ATOM 741 C CA . PRO A 1 90 ? 8.718 -1.934 14.982 1.00 87.62 90 PRO A CA 1
ATOM 742 C C . PRO A 1 90 ? 10.054 -1.237 15.250 1.00 87.62 90 PRO A C 1
ATOM 744 O O . PRO A 1 90 ? 10.282 -0.707 16.343 1.00 87.62 90 PRO A O 1
ATOM 747 N N . ARG A 1 91 ? 10.932 -1.192 14.243 1.00 86.50 91 ARG A N 1
ATOM 748 C CA . ARG A 1 91 ? 12.239 -0.527 14.357 1.00 86.50 91 ARG A CA 1
ATOM 749 C C . ARG A 1 91 ? 12.098 0.956 14.693 1.00 86.50 91 ARG A C 1
ATOM 751 O O . ARG A 1 91 ? 12.826 1.454 15.548 1.00 86.50 91 ARG A O 1
ATOM 758 N N . TYR A 1 92 ? 11.162 1.650 14.046 1.00 87.00 92 TYR A N 1
ATOM 759 C CA . TYR A 1 92 ? 10.888 3.066 14.282 1.00 87.00 92 TYR A CA 1
ATOM 760 C C . TYR A 1 92 ? 9.595 3.224 15.074 1.00 87.00 92 TYR A C 1
ATOM 762 O O . TYR A 1 92 ? 8.683 3.932 14.654 1.00 87.00 92 TYR A O 1
ATOM 770 N N . TYR A 1 93 ? 9.544 2.567 16.239 1.00 86.19 93 TYR A N 1
ATOM 771 C CA . TYR A 1 93 ? 8.358 2.421 17.086 1.00 86.19 93 TYR A CA 1
ATOM 772 C C . TYR A 1 93 ? 7.426 3.644 17.097 1.00 86.19 93 TYR A C 1
ATOM 774 O O . TYR A 1 93 ? 6.271 3.521 16.707 1.00 86.19 93 TYR A O 1
ATOM 782 N N . ASN A 1 94 ? 7.920 4.830 17.473 1.00 90.12 94 ASN A N 1
ATOM 783 C CA . ASN A 1 94 ? 7.084 6.033 17.573 1.00 90.12 94 ASN A CA 1
ATOM 784 C C . ASN A 1 94 ? 6.449 6.428 16.231 1.00 90.12 94 ASN A C 1
ATOM 786 O O . ASN A 1 94 ? 5.265 6.751 16.178 1.00 90.12 94 ASN A O 1
ATOM 790 N N . GLN A 1 95 ? 7.228 6.399 15.148 1.00 91.12 95 GLN A N 1
ATOM 791 C CA . GLN A 1 95 ? 6.757 6.802 13.826 1.00 91.12 95 GLN A CA 1
ATOM 792 C C . GLN A 1 95 ? 5.804 5.756 13.239 1.00 91.12 95 GLN A C 1
ATOM 794 O O . GLN A 1 95 ? 4.750 6.116 12.720 1.00 91.12 95 GLN A O 1
ATOM 799 N N . ASP A 1 96 ? 6.150 4.474 13.343 1.00 91.31 96 ASP A N 1
ATOM 800 C CA . ASP A 1 96 ? 5.361 3.374 12.784 1.00 91.31 96 ASP A CA 1
ATOM 801 C C . ASP A 1 96 ? 4.017 3.246 13.516 1.00 91.31 96 ASP A C 1
ATOM 803 O O . ASP A 1 96 ? 2.972 3.068 12.890 1.00 91.31 96 ASP A O 1
ATOM 807 N N . TYR A 1 97 ? 4.027 3.443 14.837 1.00 92.75 97 TYR A N 1
ATOM 808 C CA . TYR A 1 97 ? 2.822 3.492 15.659 1.00 92.75 97 TYR A CA 1
ATOM 809 C C . TYR A 1 97 ? 1.935 4.697 15.321 1.00 92.75 97 TYR A C 1
ATOM 811 O O . TYR A 1 97 ? 0.722 4.549 15.184 1.00 92.75 97 TYR A O 1
ATOM 819 N N . ALA A 1 98 ? 2.522 5.882 15.118 1.00 94.88 98 ALA A N 1
ATOM 820 C CA . ALA A 1 98 ? 1.772 7.056 14.675 1.00 94.88 98 ALA A CA 1
ATOM 821 C C . ALA A 1 98 ? 1.127 6.837 13.293 1.00 94.88 98 ALA A C 1
ATOM 823 O O . ALA A 1 98 ? -0.038 7.184 13.103 1.00 94.88 98 ALA A O 1
ATOM 824 N N . CYS A 1 99 ? 1.844 6.206 12.353 1.00 95.25 99 CYS A N 1
ATOM 825 C CA . CYS A 1 99 ? 1.303 5.840 11.039 1.00 95.25 99 CYS A CA 1
ATOM 826 C C . CYS A 1 99 ? 0.127 4.855 11.163 1.00 95.25 99 CYS A C 1
ATOM 828 O O . CYS A 1 99 ? -0.896 5.049 10.503 1.00 95.25 99 CYS A O 1
ATOM 830 N N . LEU A 1 100 ? 0.251 3.825 12.015 1.00 95.88 100 LEU A N 1
ATOM 831 C CA . LEU A 1 100 ? -0.817 2.857 12.299 1.00 95.88 100 LEU A CA 1
ATOM 832 C C . LEU A 1 100 ? -2.074 3.565 12.816 1.00 95.88 100 LEU A C 1
ATOM 834 O O . LEU A 1 100 ? -3.143 3.432 12.220 1.00 95.88 100 LEU A O 1
ATOM 838 N N . LEU A 1 101 ? -1.939 4.338 13.899 1.00 96.88 101 LEU A N 1
ATOM 839 C CA . LEU A 1 101 ? -3.069 5.024 14.524 1.00 96.88 101 LEU A CA 1
ATOM 840 C C . LEU A 1 101 ? -3.746 5.988 13.556 1.00 96.88 101 LEU A C 1
ATOM 842 O O . LEU A 1 101 ? -4.967 5.978 13.437 1.00 96.88 101 LEU A O 1
ATOM 846 N N . LYS A 1 102 ? -2.962 6.804 12.843 1.00 97.38 102 LYS A N 1
ATOM 847 C CA . LYS A 1 102 ? -3.498 7.758 11.873 1.00 97.38 102 LYS A CA 1
ATOM 848 C C . LYS A 1 102 ? -4.299 7.054 10.776 1.00 97.38 102 LYS A C 1
ATOM 850 O O . LYS A 1 102 ? -5.417 7.471 10.490 1.00 97.38 102 LYS A O 1
ATOM 855 N N . THR A 1 103 ? -3.746 5.979 10.210 1.00 98.19 103 THR A N 1
ATOM 856 C CA . THR A 1 103 ? -4.403 5.197 9.152 1.00 98.19 103 THR A CA 1
ATOM 857 C C . THR A 1 103 ? -5.762 4.686 9.629 1.00 98.19 103 THR A C 1
ATOM 859 O O . THR A 1 103 ? -6.778 4.958 8.999 1.00 98.19 103 THR A O 1
ATOM 862 N N . LEU A 1 104 ? -5.799 4.009 10.780 1.00 98.12 104 LEU A N 1
ATOM 863 C CA . LEU A 1 104 ? -7.032 3.448 11.340 1.00 98.12 104 LEU A CA 1
ATOM 864 C C . LEU A 1 104 ? -8.057 4.524 11.734 1.00 98.12 104 LEU A C 1
ATOM 866 O O . LEU A 1 104 ? -9.259 4.301 11.617 1.00 98.12 104 LEU A O 1
ATOM 870 N N . LYS A 1 105 ? -7.609 5.695 12.194 1.00 97.75 105 LYS A N 1
ATOM 871 C CA . LYS A 1 105 ? -8.502 6.815 12.516 1.00 97.75 105 LYS A CA 1
ATOM 872 C C . LYS A 1 105 ? -9.201 7.363 11.282 1.00 97.75 105 LYS A C 1
ATOM 874 O O . LYS A 1 105 ? -10.422 7.352 11.240 1.00 97.75 105 LYS A O 1
ATOM 879 N N . VAL A 1 106 ? -8.441 7.747 10.255 1.00 98.25 106 VAL A N 1
ATOM 880 C CA . VAL A 1 106 ? -9.011 8.273 9.003 1.00 98.25 106 VAL A CA 1
ATOM 881 C C . VAL A 1 106 ? -9.946 7.255 8.354 1.00 98.25 106 VAL A C 1
ATOM 883 O O . VAL A 1 106 ? -11.014 7.628 7.875 1.00 98.25 106 VAL A O 1
ATOM 886 N N . LEU A 1 107 ? -9.597 5.964 8.383 1.00 98.25 107 LEU A N 1
ATOM 887 C CA . LEU A 1 107 ? -10.451 4.916 7.824 1.00 98.25 107 LEU A CA 1
ATOM 888 C C . LEU A 1 107 ? -11.793 4.759 8.551 1.00 98.25 107 LEU A C 1
ATOM 890 O O . LEU A 1 107 ? -12.704 4.196 7.954 1.00 98.25 107 LEU A O 1
ATOM 894 N N . LYS A 1 108 ? -11.990 5.295 9.768 1.00 96.44 108 LYS A N 1
ATOM 895 C CA . LYS A 1 108 ? -13.328 5.308 10.392 1.00 96.44 108 LYS A CA 1
ATOM 896 C C . LYS A 1 108 ? -14.355 6.052 9.529 1.00 96.44 108 LYS A C 1
ATOM 898 O O . LYS A 1 108 ? -15.498 5.617 9.471 1.00 96.44 108 LYS A O 1
ATOM 903 N N . SER A 1 109 ? -13.949 7.106 8.816 1.00 96.75 109 SER A N 1
ATOM 904 C CA . SER A 1 109 ? -14.812 7.833 7.868 1.00 96.75 109 SER A CA 1
ATOM 905 C C . SER A 1 109 ? -15.025 7.111 6.533 1.00 96.75 109 SER A C 1
ATOM 907 O O . SER A 1 109 ? -15.763 7.605 5.691 1.00 96.75 109 SER A O 1
ATOM 909 N N . TYR A 1 110 ? -14.378 5.962 6.339 1.00 97.19 110 TYR A N 1
ATOM 910 C CA . TYR A 1 110 ? -14.468 5.114 5.150 1.00 97.19 110 TYR A CA 1
ATOM 911 C C . TYR A 1 110 ? -14.837 3.686 5.555 1.00 97.19 110 TYR A C 1
ATOM 913 O O . TYR A 1 110 ? -14.252 2.725 5.059 1.00 97.19 110 TYR A O 1
ATOM 921 N N . GLU A 1 111 ? -15.737 3.550 6.534 1.00 96.50 111 GLU A N 1
ATOM 922 C CA . GLU A 1 111 ? -16.266 2.258 6.994 1.00 96.50 111 GLU A CA 1
ATOM 923 C C . GLU A 1 111 ? -15.171 1.250 7.371 1.00 96.50 111 GLU A C 1
ATOM 925 O O . GLU A 1 111 ? -15.294 0.045 7.170 1.00 96.50 111 GLU A O 1
ATOM 930 N N . LYS A 1 112 ? -14.058 1.757 7.914 1.00 97.44 112 LYS A N 1
ATOM 931 C CA . LYS A 1 112 ? -12.881 0.971 8.299 1.00 97.44 112 LYS A CA 1
ATOM 932 C C . LYS A 1 112 ? -12.228 0.220 7.123 1.00 97.44 112 LYS A C 1
ATOM 934 O O . LYS A 1 112 ? -11.456 -0.712 7.345 1.00 97.44 112 LYS A O 1
ATOM 939 N N . ASN A 1 113 ? -12.484 0.639 5.880 1.00 98.00 113 ASN A N 1
ATOM 940 C CA . ASN A 1 113 ? -12.128 -0.088 4.665 1.00 98.00 113 ASN A CA 1
ATOM 941 C C . ASN A 1 113 ? -11.135 0.696 3.780 1.00 98.00 113 ASN A C 1
ATOM 943 O O . ASN A 1 113 ? -11.440 1.735 3.192 1.00 98.00 113 ASN A O 1
ATOM 947 N N . LEU A 1 114 ? -9.916 0.160 3.650 1.00 98.56 114 LEU A N 1
ATOM 948 C CA . LEU A 1 114 ? -8.848 0.753 2.831 1.00 98.56 114 LEU A CA 1
ATOM 949 C C . LEU A 1 114 ? -9.157 0.737 1.326 1.00 98.56 114 LEU A C 1
ATOM 951 O O . LEU A 1 114 ? -8.724 1.623 0.583 1.00 98.56 114 LEU A O 1
ATOM 955 N N . VAL A 1 115 ? -9.880 -0.282 0.866 1.00 98.38 115 VAL A N 1
ATOM 956 C CA . VAL A 1 115 ? -10.257 -0.416 -0.542 1.00 98.38 115 VAL A CA 1
ATOM 957 C C . VAL A 1 115 ? -11.320 0.621 -0.874 1.00 98.38 115 VAL A C 1
ATOM 959 O O . VAL A 1 115 ? -11.158 1.319 -1.867 1.00 98.38 115 VAL A O 1
ATOM 962 N N . LEU A 1 116 ? -12.302 0.846 0.004 1.00 98.19 116 LEU A N 1
ATOM 963 C CA . LEU A 1 116 ? -13.281 1.927 -0.159 1.00 98.19 116 LEU A CA 1
ATOM 964 C C . LEU A 1 116 ? -12.608 3.306 -0.237 1.00 98.19 116 LEU A C 1
ATOM 966 O O . LEU A 1 116 ? -12.888 4.082 -1.150 1.00 98.19 116 LEU A O 1
ATOM 970 N N . TYR A 1 117 ? -11.648 3.581 0.653 1.00 98.50 117 TYR A N 1
ATOM 971 C CA . TYR A 1 117 ? -10.833 4.802 0.597 1.00 98.50 117 TYR A CA 1
ATOM 972 C C . TYR A 1 117 ? -10.142 4.986 -0.767 1.00 98.50 117 TYR A C 1
ATOM 974 O O . TYR A 1 117 ? -10.113 6.083 -1.326 1.00 98.50 117 TYR A O 1
ATOM 982 N N . THR A 1 118 ? -9.610 3.897 -1.326 1.00 98.25 118 THR A N 1
ATOM 983 C CA . THR A 1 118 ? -8.939 3.895 -2.633 1.00 98.25 118 THR A CA 1
ATOM 984 C C . THR A 1 118 ? -9.927 4.082 -3.787 1.00 98.25 118 THR A C 1
ATOM 986 O O . THR A 1 118 ? -9.659 4.844 -4.715 1.00 98.25 118 THR A O 1
ATOM 989 N N . LEU A 1 119 ? -11.085 3.423 -3.728 1.00 97.31 119 LEU A N 1
ATOM 990 C CA . LEU A 1 119 ? -12.131 3.515 -4.745 1.00 97.31 119 LEU A CA 1
ATOM 991 C C . LEU A 1 119 ? -12.737 4.918 -4.821 1.00 97.31 119 LEU A C 1
ATOM 993 O O . LEU A 1 119 ? -13.065 5.365 -5.915 1.00 97.31 119 LEU A O 1
ATOM 997 N N . ASN A 1 120 ? -12.806 5.647 -3.704 1.00 96.88 120 ASN A N 1
ATOM 998 C CA . ASN A 1 120 ? -13.228 7.048 -3.704 1.00 96.88 120 ASN A CA 1
ATOM 999 C C . ASN A 1 120 ? -12.345 7.923 -4.619 1.00 96.88 120 ASN A C 1
ATOM 1001 O O . ASN A 1 120 ? -12.847 8.731 -5.398 1.00 96.88 120 ASN A O 1
ATOM 1005 N N . ILE A 1 121 ? -11.024 7.716 -4.594 1.00 97.69 121 ILE A N 1
ATOM 1006 C CA . ILE A 1 121 ? -10.088 8.386 -5.515 1.00 97.69 121 ILE A CA 1
ATOM 1007 C C . ILE A 1 121 ? -10.319 7.961 -6.966 1.00 97.69 121 ILE A C 1
ATOM 1009 O O . ILE A 1 121 ? -10.294 8.810 -7.853 1.00 97.69 121 ILE A O 1
ATOM 1013 N N . ILE A 1 122 ? -10.559 6.670 -7.210 1.00 96.44 122 ILE A N 1
ATOM 1014 C CA . ILE A 1 122 ? -10.836 6.156 -8.559 1.00 96.44 122 ILE A CA 1
ATOM 1015 C C . ILE A 1 122 ? -12.093 6.793 -9.132 1.00 96.44 122 ILE A C 1
ATOM 1017 O O . ILE A 1 122 ? -12.030 7.335 -10.226 1.00 96.44 122 ILE A O 1
ATOM 1021 N N . ASN A 1 123 ? -13.186 6.816 -8.374 1.00 95.00 123 ASN A N 1
ATOM 1022 C CA . ASN A 1 123 ? -14.434 7.444 -8.803 1.00 95.00 123 ASN A CA 1
ATOM 1023 C C . ASN A 1 123 ? -14.267 8.944 -9.070 1.00 95.00 123 ASN A C 1
ATOM 1025 O O . ASN A 1 123 ? -14.785 9.457 -10.056 1.00 95.00 123 ASN A O 1
ATOM 1029 N N . THR A 1 124 ? -13.516 9.647 -8.219 1.00 95.94 124 THR A N 1
ATOM 1030 C CA . THR A 1 124 ? -13.333 11.102 -8.342 1.00 95.94 124 THR A CA 1
ATOM 1031 C C . THR A 1 124 ? -12.491 11.473 -9.568 1.00 95.94 124 THR A C 1
ATOM 1033 O O . THR A 1 124 ? -12.712 12.508 -10.191 1.00 95.94 124 THR A O 1
ATOM 1036 N N . TYR A 1 125 ? -11.512 10.637 -9.927 1.00 96.31 125 TYR A N 1
ATOM 1037 C CA . TYR A 1 125 ? -10.494 10.958 -10.929 1.00 96.31 125 TYR A CA 1
ATOM 1038 C C . TYR A 1 125 ? -10.408 9.930 -12.067 1.00 96.31 125 TYR A C 1
ATOM 1040 O O . TYR A 1 125 ? -9.353 9.819 -12.689 1.00 96.31 125 TYR A O 1
ATOM 1048 N N . GLU A 1 126 ? -11.488 9.200 -12.372 1.00 94.19 126 GLU A N 1
ATOM 1049 C CA . GLU A 1 126 ? -11.490 8.099 -13.359 1.00 94.19 126 GLU A CA 1
ATOM 1050 C C . GLU A 1 126 ? -10.980 8.527 -14.747 1.00 94.19 126 GLU A C 1
ATOM 1052 O O . GLU A 1 126 ? -10.340 7.747 -15.446 1.00 94.19 126 GLU A O 1
ATOM 1057 N N . ASN A 1 127 ? -11.187 9.796 -15.105 1.00 92.88 127 ASN A N 1
ATOM 1058 C CA . ASN A 1 127 ? -10.790 10.376 -16.390 1.00 92.88 127 ASN A CA 1
ATOM 1059 C C . ASN A 1 127 ? -9.372 10.977 -16.392 1.00 92.88 127 ASN A C 1
ATOM 1061 O O . ASN A 1 127 ? -8.959 11.595 -17.374 1.00 92.88 127 ASN A O 1
ATOM 1065 N N . ARG A 1 128 ? -8.620 10.873 -15.289 1.00 94.50 128 ARG A N 1
ATOM 1066 C CA . ARG A 1 128 ? -7.259 11.417 -15.186 1.00 94.50 128 ARG A CA 1
ATOM 1067 C C . ARG A 1 128 ? -6.238 10.345 -15.546 1.00 94.50 128 ARG A C 1
ATOM 1069 O O . ARG A 1 128 ? -6.236 9.255 -14.984 1.00 94.50 128 ARG A O 1
ATOM 1076 N N . GLU A 1 129 ? -5.295 10.686 -16.422 1.00 92.81 129 GLU A N 1
ATOM 1077 C CA . GLU A 1 129 ? -4.256 9.740 -16.839 1.00 92.81 129 GLU A CA 1
ATOM 1078 C C . GLU A 1 129 ? -3.327 9.308 -15.697 1.00 92.81 129 GLU A C 1
ATOM 1080 O O . GLU A 1 129 ? -2.808 8.196 -15.730 1.00 92.81 129 GLU A O 1
ATOM 1085 N N . ASP A 1 130 ? -3.113 10.152 -14.683 1.00 93.88 130 ASP A N 1
ATOM 1086 C CA . ASP A 1 130 ? -2.216 9.909 -13.546 1.00 93.88 130 ASP A CA 1
ATOM 1087 C C . ASP A 1 130 ? -2.909 9.251 -12.338 1.00 93.88 130 ASP A C 1
ATOM 1089 O O . ASP A 1 130 ? -2.530 9.472 -11.184 1.00 93.88 130 ASP A O 1
ATOM 1093 N N . LEU A 1 131 ? -3.933 8.430 -12.595 1.00 96.06 131 LEU A N 1
ATOM 1094 C CA . LEU A 1 131 ? -4.787 7.853 -11.558 1.00 96.06 131 LEU A CA 1
ATOM 1095 C C . LEU A 1 131 ? -4.024 7.016 -10.516 1.00 96.06 131 LEU A C 1
ATOM 1097 O O . LEU A 1 131 ? -4.286 7.137 -9.318 1.00 96.06 131 LEU A O 1
ATOM 1101 N N . LEU A 1 132 ? -3.031 6.220 -10.927 1.00 94.69 132 LEU A N 1
ATOM 1102 C CA . LEU A 1 132 ? -2.228 5.436 -9.982 1.00 94.69 132 LEU A CA 1
ATOM 1103 C C . LEU A 1 132 ? -1.359 6.336 -9.086 1.00 94.69 132 LEU A C 1
ATOM 1105 O O . LEU A 1 132 ? -1.220 6.065 -7.891 1.00 94.69 132 LEU A O 1
ATOM 1109 N N . LEU A 1 133 ? -0.833 7.443 -9.621 1.00 94.00 133 LEU A N 1
ATOM 1110 C CA . LEU A 1 133 ? -0.143 8.467 -8.827 1.00 94.00 133 LEU A CA 1
ATOM 1111 C C . LEU A 1 133 ? -1.073 9.146 -7.814 1.00 94.00 133 LEU A C 1
ATOM 1113 O O . LEU A 1 133 ? -0.645 9.442 -6.699 1.00 94.00 133 LEU A O 1
ATOM 1117 N N . ARG A 1 134 ? -2.334 9.388 -8.177 1.00 96.94 134 ARG A N 1
ATOM 1118 C CA . ARG A 1 134 ? -3.342 9.966 -7.272 1.00 96.94 134 ARG A CA 1
ATOM 1119 C C . ARG A 1 134 ? -3.671 9.014 -6.132 1.00 96.94 134 ARG A C 1
ATOM 1121 O O . ARG A 1 134 ? -3.664 9.429 -4.976 1.00 96.94 134 ARG A O 1
ATOM 1128 N N . ILE A 1 135 ? -3.858 7.730 -6.435 1.00 97.56 135 ILE A N 1
ATOM 1129 C CA . ILE A 1 135 ? -4.026 6.683 -5.418 1.00 97.56 135 ILE A CA 1
ATOM 1130 C C . ILE A 1 135 ? -2.810 6.656 -4.483 1.00 97.56 135 ILE A C 1
ATOM 1132 O O . ILE A 1 135 ? -2.962 6.648 -3.262 1.00 97.56 135 ILE A O 1
ATOM 1136 N N . ALA A 1 136 ? -1.596 6.710 -5.037 1.00 95.38 136 ALA A N 1
ATOM 1137 C CA . ALA A 1 136 ? -0.368 6.775 -4.252 1.00 95.38 136 ALA A CA 1
ATOM 1138 C C . ALA A 1 136 ? -0.318 8.009 -3.335 1.00 95.38 136 ALA A C 1
ATOM 1140 O O . ALA A 1 136 ? 0.014 7.885 -2.157 1.00 95.38 136 ALA A O 1
ATOM 1141 N N . ALA A 1 137 ? -0.683 9.191 -3.833 1.00 95.81 137 ALA A N 1
ATOM 1142 C CA . ALA A 1 137 ? -0.731 10.410 -3.029 1.00 95.81 137 ALA A CA 1
ATOM 1143 C C . ALA A 1 137 ? -1.770 10.315 -1.898 1.00 95.81 137 ALA A C 1
ATOM 1145 O O . ALA A 1 137 ? -1.473 10.684 -0.761 1.00 95.81 137 ALA A O 1
ATOM 1146 N N . ALA A 1 138 ? -2.951 9.758 -2.174 1.00 97.62 138 ALA A N 1
ATOM 1147 C CA . ALA A 1 138 ? -3.995 9.550 -1.175 1.00 97.62 138 ALA A CA 1
ATOM 1148 C C . ALA A 1 138 ? -3.545 8.575 -0.077 1.00 97.62 138 ALA A C 1
ATOM 1150 O O . ALA A 1 138 ? -3.587 8.903 1.105 1.00 97.62 138 ALA A O 1
ATOM 1151 N N . LEU A 1 139 ? -3.002 7.411 -0.443 1.00 97.25 139 LEU A N 1
ATOM 1152 C CA . LEU A 1 139 ? -2.451 6.457 0.526 1.00 97.25 139 LEU A CA 1
ATOM 1153 C C . LEU A 1 139 ? -1.293 7.057 1.341 1.00 97.25 139 LEU A C 1
ATOM 1155 O O . LEU A 1 139 ? -1.111 6.741 2.520 1.00 97.25 139 LEU A O 1
ATOM 1159 N N . TRP A 1 140 ? -0.518 7.965 0.744 1.00 95.56 140 TRP A N 1
ATOM 1160 C CA . TRP A 1 140 ? 0.510 8.700 1.469 1.00 95.56 140 TRP A CA 1
ATOM 1161 C C . TRP A 1 140 ? -0.079 9.674 2.493 1.00 95.56 140 TRP A C 1
ATOM 1163 O O . TRP A 1 140 ? 0.379 9.706 3.640 1.00 95.56 140 TRP A O 1
ATOM 1173 N N . LEU A 1 141 ? -1.114 10.424 2.109 1.00 96.12 141 LEU A N 1
ATOM 1174 C CA . LEU A 1 141 ? -1.852 11.317 3.002 1.00 96.12 141 LEU A CA 1
ATOM 1175 C C . LEU A 1 141 ? -2.507 10.552 4.150 1.00 96.12 141 LEU A C 1
ATOM 1177 O O . LEU A 1 141 ? -2.405 10.992 5.295 1.00 96.12 141 LEU A O 1
ATOM 1181 N N . LEU A 1 142 ? -3.111 9.400 3.857 1.00 97.62 142 LEU A N 1
ATOM 1182 C CA . LEU A 1 142 ? -3.750 8.517 4.827 1.00 97.62 142 LEU A CA 1
ATOM 1183 C C . LEU A 1 142 ? -2.790 8.120 5.955 1.00 97.62 142 LEU A C 1
ATOM 1185 O O . LEU A 1 142 ? -3.138 8.189 7.133 1.00 97.62 142 LEU A O 1
ATOM 1189 N N . THR A 1 143 ? -1.562 7.747 5.596 1.00 95.88 143 THR A N 1
ATOM 1190 C CA . THR A 1 143 ? -0.652 7.051 6.510 1.00 95.88 143 THR A CA 1
ATOM 1191 C C . THR A 1 143 ? 0.571 7.872 6.909 1.00 95.88 143 THR A C 1
ATOM 1193 O O . THR A 1 143 ? 0.862 8.015 8.095 1.00 95.88 143 THR A O 1
ATOM 1196 N N . TYR A 1 144 ? 1.328 8.383 5.938 1.00 93.19 144 TYR A N 1
ATOM 1197 C CA . TYR A 1 144 ? 2.700 8.855 6.159 1.00 93.19 144 TYR A CA 1
ATOM 1198 C C . TYR A 1 144 ? 2.801 10.361 6.410 1.00 93.19 144 TYR A C 1
ATOM 1200 O O . TYR A 1 144 ? 3.788 10.813 6.992 1.00 93.19 144 TYR A O 1
ATOM 1208 N N . ALA A 1 145 ? 1.793 11.141 6.015 1.00 93.31 145 ALA A N 1
ATOM 1209 C CA . ALA A 1 145 ? 1.749 12.588 6.224 1.00 93.31 145 ALA A CA 1
ATOM 1210 C C . ALA A 1 145 ? 1.471 12.959 7.697 1.00 93.31 145 ALA A C 1
ATOM 1212 O O . ALA A 1 145 ? 0.441 13.554 8.001 1.00 93.31 145 ALA A O 1
ATOM 1213 N N . LEU A 1 146 ? 2.337 12.570 8.639 1.00 93.25 146 LEU A N 1
ATOM 1214 C CA . LEU A 1 146 ? 2.087 12.677 10.089 1.00 93.25 146 LEU A CA 1
ATOM 1215 C C . LEU A 1 146 ? 1.868 14.112 10.600 1.00 93.25 146 LEU A C 1
ATOM 1217 O O . LEU A 1 146 ? 1.329 14.292 11.684 1.00 93.25 146 LEU A O 1
ATOM 1221 N N . THR A 1 147 ? 2.240 15.127 9.820 1.00 94.12 147 THR A N 1
ATOM 1222 C CA . THR A 1 147 ? 1.942 16.540 10.104 1.00 94.12 147 THR A CA 1
ATOM 1223 C C . THR A 1 147 ? 0.482 16.922 9.848 1.00 94.12 147 THR A C 1
ATOM 1225 O O . THR A 1 147 ? 0.061 18.000 10.250 1.00 94.12 147 THR A O 1
ATOM 1228 N N . LYS A 1 148 ? -0.288 16.065 9.170 1.00 95.62 148 LYS A N 1
ATOM 1229 C CA . LYS A 1 148 ? -1.714 16.248 8.881 1.00 95.62 148 LYS A CA 1
ATOM 1230 C C . LYS A 1 148 ? -2.542 15.422 9.853 1.00 95.62 148 LYS A C 1
ATOM 1232 O O . LYS A 1 148 ? -2.350 14.205 9.951 1.00 95.62 148 LYS A O 1
ATOM 1237 N N . THR A 1 149 ? -3.481 16.077 10.522 1.00 96.31 149 THR A N 1
ATOM 1238 C CA . THR A 1 149 ? -4.473 15.422 11.375 1.00 96.31 149 THR A CA 1
ATOM 1239 C C . THR A 1 149 ? -5.494 14.650 10.538 1.00 96.31 149 THR A C 1
ATOM 1241 O O . THR A 1 14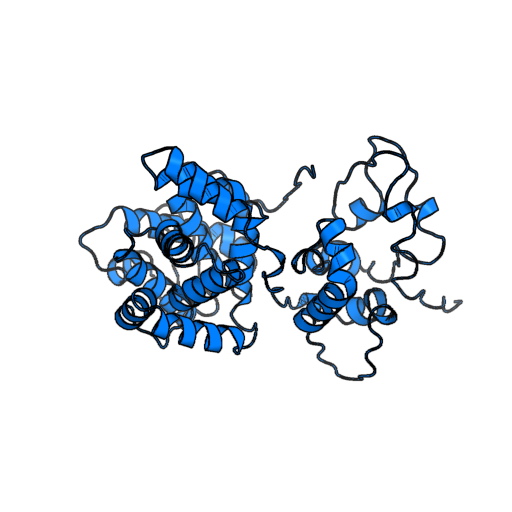9 ? -5.554 14.780 9.316 1.00 96.31 149 THR A O 1
ATOM 1244 N N . GLU A 1 150 ? -6.328 13.849 11.199 1.00 95.88 150 GLU A N 1
ATOM 1245 C CA . GLU A 1 150 ? -7.466 13.180 10.561 1.00 95.88 150 GLU A CA 1
ATOM 1246 C C . GLU A 1 150 ? -8.386 14.179 9.845 1.00 95.88 150 GLU A C 1
ATOM 1248 O O . GLU A 1 150 ? -8.698 13.996 8.671 1.00 95.88 150 GLU A O 1
ATOM 1253 N N . LYS A 1 151 ? -8.734 15.286 10.515 1.00 97.19 151 LYS A N 1
ATOM 1254 C CA . LYS A 1 151 ? -9.586 16.341 9.952 1.00 97.19 151 LYS A CA 1
ATOM 1255 C C . LYS A 1 151 ? -8.969 16.975 8.709 1.00 97.19 151 LYS A C 1
ATOM 1257 O O . LYS A 1 151 ? -9.679 17.194 7.734 1.00 97.19 151 LYS A O 1
ATOM 1262 N N . ASP A 1 152 ? -7.657 17.216 8.722 1.00 98.12 152 ASP A N 1
ATOM 1263 C CA . ASP A 1 152 ? -6.955 17.764 7.558 1.00 98.12 152 ASP A CA 1
ATOM 1264 C C . ASP A 1 152 ? -7.033 16.808 6.369 1.00 98.12 152 ASP A C 1
ATOM 1266 O O . ASP A 1 152 ? -7.314 17.237 5.253 1.00 98.12 152 ASP A O 1
ATOM 1270 N N . VAL A 1 153 ? -6.801 15.510 6.600 1.00 98.06 153 VAL A N 1
ATOM 1271 C CA . VAL A 1 153 ? -6.875 14.498 5.538 1.00 98.06 153 VAL A CA 1
ATOM 1272 C C . VAL A 1 153 ? -8.285 14.445 4.958 1.00 98.06 153 VAL A C 1
ATOM 1274 O O . VAL A 1 153 ? -8.424 14.489 3.742 1.00 98.06 153 VAL A O 1
ATOM 1277 N N . LEU A 1 154 ? -9.326 14.419 5.792 1.00 97.88 154 LEU A N 1
ATOM 1278 C CA . LEU A 1 154 ? -10.713 14.412 5.318 1.00 97.88 154 LEU A CA 1
ATOM 1279 C C . LEU A 1 154 ? -11.061 15.683 4.530 1.00 97.88 154 LEU A C 1
ATOM 1281 O O . LEU A 1 154 ? -11.661 15.594 3.463 1.00 97.88 154 LEU A O 1
ATOM 1285 N N . ALA A 1 155 ? -10.625 16.856 4.999 1.00 98.06 155 ALA A N 1
ATOM 1286 C CA . ALA A 1 155 ? -10.823 18.116 4.287 1.00 98.06 155 ALA A CA 1
ATOM 1287 C C . ALA A 1 155 ? -10.124 18.128 2.917 1.00 98.06 155 ALA A C 1
ATOM 1289 O O . ALA A 1 155 ? -10.698 18.602 1.940 1.00 98.06 155 ALA A O 1
ATOM 1290 N N . ILE A 1 156 ? -8.905 17.583 2.833 1.00 98.31 156 ILE A N 1
ATOM 1291 C CA . ILE A 1 156 ? -8.164 17.440 1.574 1.00 98.31 156 ILE A CA 1
ATOM 1292 C C . ILE A 1 156 ? -8.882 16.472 0.629 1.00 98.31 156 ILE A C 1
ATOM 1294 O O . ILE A 1 156 ? -9.043 16.776 -0.547 1.00 98.31 156 ILE A O 1
ATOM 1298 N N . MET A 1 157 ? -9.325 15.320 1.134 1.00 97.38 157 MET A N 1
ATOM 1299 C CA . MET A 1 157 ? -9.983 14.288 0.326 1.00 97.38 157 MET A CA 1
ATOM 1300 C C . MET A 1 157 ? -11.335 14.744 -0.235 1.00 97.38 157 MET A C 1
ATOM 1302 O O . MET A 1 157 ? -11.713 14.307 -1.316 1.00 97.38 157 MET A O 1
ATOM 1306 N N . ASN A 1 158 ? -12.027 15.652 0.458 1.00 96.19 158 ASN A N 1
ATOM 1307 C CA . ASN A 1 158 ? -13.325 16.190 0.042 1.00 96.19 158 ASN A CA 1
ATOM 1308 C C . ASN A 1 158 ? -13.220 17.469 -0.809 1.00 96.19 158 ASN A C 1
ATOM 1310 O O . ASN A 1 158 ? -14.233 18.107 -1.090 1.00 96.19 158 ASN A O 1
ATOM 1314 N N . ASN A 1 159 ? -12.012 17.890 -1.196 1.00 97.62 159 ASN A N 1
ATOM 1315 C CA . ASN A 1 159 ? -11.802 19.114 -1.962 1.00 97.62 159 ASN A CA 1
ATOM 1316 C C . ASN A 1 159 ? -10.723 18.911 -3.032 1.00 97.62 159 ASN A C 1
ATOM 1318 O O . ASN A 1 159 ? -9.532 18.851 -2.724 1.00 97.62 159 ASN A O 1
ATOM 1322 N N . GLU A 1 160 ? -11.138 18.880 -4.300 1.00 96.19 160 GLU A N 1
ATOM 1323 C CA . GLU A 1 160 ? -10.243 18.648 -5.442 1.00 96.19 160 GLU A CA 1
ATOM 1324 C C . GLU A 1 160 ? -9.063 19.634 -5.469 1.00 96.19 160 GLU A C 1
ATOM 1326 O O . GLU A 1 160 ? -7.916 19.225 -5.623 1.00 96.19 160 GLU A O 1
ATOM 1331 N N . SER A 1 161 ? -9.291 20.925 -5.204 1.00 97.44 161 SER A N 1
ATOM 1332 C CA . SER A 1 161 ? -8.215 21.929 -5.191 1.00 97.44 161 SER A CA 1
ATOM 1333 C C . SER A 1 161 ? -7.188 21.706 -4.071 1.00 97.44 161 SER A C 1
ATOM 1335 O O . SER A 1 161 ? -5.989 21.952 -4.250 1.00 97.44 161 SER A O 1
ATOM 1337 N N . LEU A 1 162 ? -7.623 21.256 -2.889 1.00 97.94 162 LEU A N 1
ATOM 1338 C CA . LEU A 1 162 ? -6.702 20.877 -1.813 1.00 97.94 162 LEU A CA 1
ATOM 1339 C C . LEU A 1 162 ? -5.929 19.609 -2.177 1.00 97.94 162 LEU A C 1
ATOM 1341 O O . LEU A 1 162 ? -4.715 19.565 -1.968 1.00 97.94 162 LEU A O 1
ATOM 1345 N N . PHE A 1 163 ? -6.608 18.615 -2.746 1.00 98.12 163 PHE A N 1
ATOM 1346 C CA . PHE A 1 163 ? -5.980 17.370 -3.167 1.00 98.12 163 PHE A CA 1
ATOM 1347 C C . PHE A 1 163 ? -4.921 17.595 -4.251 1.00 98.12 163 PHE A C 1
ATOM 1349 O O . PHE A 1 163 ? -3.805 17.104 -4.110 1.00 98.12 163 PHE A O 1
ATOM 1356 N N . GLU A 1 164 ? -5.206 18.405 -5.273 1.00 97.19 164 GLU A N 1
ATOM 1357 C CA . GLU A 1 164 ? -4.241 18.749 -6.327 1.00 97.19 164 GLU A CA 1
ATOM 1358 C C . GLU A 1 164 ? -2.977 19.413 -5.765 1.00 97.19 164 GLU A C 1
ATOM 1360 O O . GLU A 1 164 ? -1.854 19.083 -6.156 1.00 97.19 164 GLU A O 1
ATOM 1365 N N . ARG A 1 165 ? -3.125 20.304 -4.775 1.00 96.62 165 ARG A N 1
ATOM 1366 C CA . ARG A 1 165 ? -1.971 20.914 -4.094 1.00 96.62 165 ARG A CA 1
ATOM 1367 C C . ARG A 1 165 ? -1.116 19.880 -3.369 1.00 96.62 165 ARG A C 1
ATOM 1369 O O . ARG A 1 165 ? 0.113 19.956 -3.420 1.00 96.62 165 ARG A O 1
ATOM 1376 N N . GLU A 1 166 ? -1.740 18.917 -2.700 1.00 95.31 166 GLU A N 1
ATOM 1377 C CA . GLU A 1 166 ? -1.015 17.829 -2.042 1.00 95.31 166 GLU A CA 1
ATOM 1378 C C . GLU A 1 166 ? -0.416 16.838 -3.051 1.00 95.31 166 GLU A C 1
ATOM 1380 O O . GLU A 1 166 ? 0.684 16.342 -2.821 1.00 95.31 166 GLU A O 1
ATOM 1385 N N . LEU A 1 167 ? -1.048 16.614 -4.206 1.00 95.38 167 LEU A N 1
ATOM 1386 C CA . LEU A 1 167 ? -0.495 15.806 -5.295 1.00 95.38 167 LEU A CA 1
ATOM 1387 C C . LEU A 1 167 ? 0.786 16.428 -5.866 1.00 95.38 167 LEU A C 1
ATOM 1389 O O . LEU A 1 167 ? 1.774 15.720 -6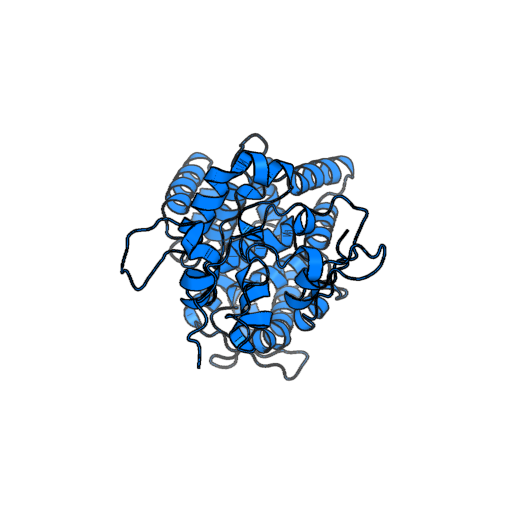.070 1.00 95.38 167 LEU A O 1
ATOM 1393 N N . ILE A 1 168 ? 0.807 17.747 -6.086 1.00 94.00 168 ILE A N 1
ATOM 1394 C CA . ILE A 1 168 ? 2.009 18.470 -6.533 1.00 94.00 168 ILE A CA 1
ATOM 1395 C C . ILE A 1 168 ? 3.139 18.301 -5.510 1.00 94.00 168 ILE A C 1
ATOM 1397 O O . ILE A 1 168 ? 4.255 17.927 -5.877 1.00 94.00 168 ILE A O 1
ATOM 1401 N N . ARG A 1 169 ? 2.846 18.499 -4.217 1.00 91.62 169 ARG A N 1
ATOM 1402 C CA . ARG A 1 169 ? 3.821 18.279 -3.135 1.00 91.62 169 ARG A CA 1
ATOM 1403 C C . ARG A 1 169 ? 4.314 16.839 -3.113 1.00 91.62 169 ARG A C 1
ATOM 1405 O O . ARG A 1 169 ? 5.518 16.599 -3.047 1.00 91.62 169 ARG A O 1
ATOM 1412 N N . PHE A 1 170 ? 3.402 15.878 -3.227 1.00 90.94 170 PHE A N 1
ATOM 1413 C CA . PHE A 1 170 ? 3.736 14.464 -3.274 1.00 90.94 170 PHE A CA 1
ATOM 1414 C C . PHE A 1 170 ? 4.686 14.158 -4.434 1.00 90.94 170 PHE A C 1
ATOM 1416 O O . PHE A 1 170 ? 5.690 13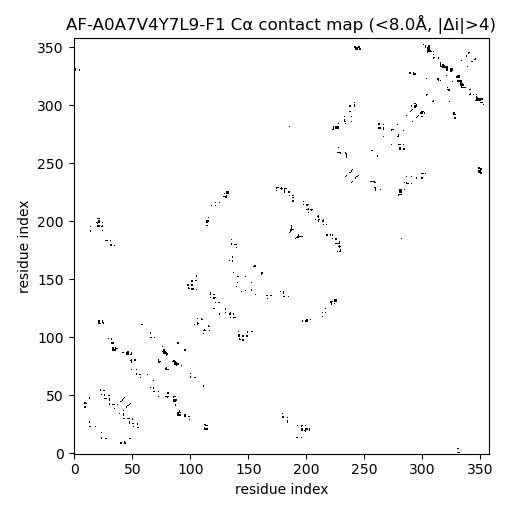.488 -4.207 1.00 90.94 170 PHE A O 1
ATOM 1423 N N . LYS A 1 171 ? 4.446 14.686 -5.639 1.00 87.31 171 LYS A N 1
ATOM 1424 C CA . LYS A 1 171 ? 5.335 14.514 -6.804 1.00 87.31 171 LYS A CA 1
ATOM 1425 C C . LYS A 1 171 ? 6.735 15.108 -6.573 1.00 87.31 171 LYS A C 1
ATOM 1427 O O . LYS A 1 171 ? 7.717 14.532 -7.030 1.00 87.31 171 LYS A O 1
ATOM 1432 N N . GLN A 1 172 ? 6.839 16.217 -5.839 1.00 83.81 172 GLN A N 1
ATOM 1433 C CA . GLN A 1 172 ? 8.112 16.901 -5.560 1.00 83.81 172 GLN A CA 1
ATOM 1434 C C . GLN A 1 172 ? 8.942 16.249 -4.443 1.00 83.81 172 GLN A C 1
ATOM 1436 O O . GLN A 1 172 ? 10.169 16.337 -4.451 1.00 83.81 172 GLN A O 1
ATOM 1441 N N . MET A 1 173 ? 8.300 15.598 -3.470 1.00 75.19 173 MET A N 1
ATOM 1442 C CA . MET A 1 173 ? 9.009 14.933 -2.374 1.00 75.19 173 MET A CA 1
ATOM 1443 C C . MET A 1 173 ? 9.836 13.743 -2.883 1.00 75.19 173 MET A C 1
ATOM 1445 O O . MET A 1 173 ? 9.364 12.965 -3.717 1.00 75.19 173 MET A O 1
ATOM 1449 N N . THR A 1 174 ? 11.037 13.548 -2.327 1.00 59.88 174 THR A N 1
ATOM 1450 C CA . THR A 1 174 ? 11.912 12.411 -2.656 1.00 59.88 174 THR A CA 1
ATOM 1451 C C . THR A 1 174 ? 11.181 11.067 -2.492 1.00 59.88 174 THR A C 1
ATOM 1453 O O . THR A 1 174 ? 10.183 10.944 -1.778 1.00 59.88 174 THR A O 1
ATOM 1456 N N . THR A 1 175 ? 11.664 10.022 -3.172 1.00 61.16 175 THR A N 1
ATOM 1457 C CA . THR A 1 175 ? 11.156 8.642 -3.020 1.00 61.16 175 THR A CA 1
ATOM 1458 C C . THR A 1 175 ? 11.438 8.052 -1.628 1.00 61.16 175 THR A C 1
ATOM 1460 O O . THR A 1 175 ? 10.948 6.971 -1.288 1.00 61.16 175 THR A O 1
ATOM 1463 N N . GLU A 1 176 ? 12.201 8.770 -0.801 1.00 55.84 176 GLU A N 1
ATOM 1464 C CA . GLU A 1 176 ? 12.531 8.421 0.573 1.00 55.84 176 GLU A CA 1
ATOM 1465 C C . GLU A 1 176 ? 11.257 8.365 1.431 1.00 55.84 176 GLU A C 1
ATOM 1467 O O . GLU A 1 176 ? 10.419 9.262 1.415 1.00 55.84 176 GLU A O 1
ATOM 1472 N N . GLY A 1 177 ? 11.044 7.243 2.121 1.00 62.12 177 GLY A N 1
ATOM 1473 C CA . GLY A 1 177 ? 9.814 6.993 2.884 1.00 62.12 177 GLY A CA 1
ATOM 1474 C C . GLY A 1 177 ? 8.601 6.528 2.061 1.00 62.12 177 GLY A C 1
ATOM 1475 O O . GLY A 1 177 ? 7.626 6.078 2.655 1.00 62.12 177 GLY A O 1
ATOM 1476 N N . LYS A 1 178 ? 8.660 6.534 0.720 1.00 77.38 178 LYS A N 1
ATOM 1477 C CA . LYS A 1 178 ? 7.571 6.047 -0.158 1.00 77.38 178 LYS A CA 1
ATOM 1478 C C . LYS A 1 178 ? 7.767 4.613 -0.654 1.00 77.38 178 LYS A C 1
ATOM 1480 O O . LYS A 1 178 ? 6.876 4.050 -1.276 1.00 77.38 178 LYS A O 1
ATOM 1485 N N . LYS A 1 179 ? 8.913 3.988 -0.362 1.00 81.31 179 LYS A N 1
ATOM 1486 C CA . LYS A 1 179 ? 9.228 2.608 -0.776 1.00 81.31 179 LYS A CA 1
ATOM 1487 C C . LYS A 1 179 ? 8.101 1.620 -0.452 1.00 81.31 179 LYS A C 1
ATOM 1489 O O . LYS A 1 179 ? 7.669 0.889 -1.332 1.00 81.31 179 LYS A O 1
ATOM 1494 N N . ARG A 1 180 ? 7.610 1.607 0.791 1.00 85.25 180 ARG A N 1
ATOM 1495 C CA . ARG A 1 180 ? 6.585 0.642 1.234 1.00 85.25 180 ARG A CA 1
ATOM 1496 C C . ARG A 1 180 ? 5.232 0.882 0.584 1.00 85.25 180 ARG A C 1
ATOM 1498 O O . ARG A 1 180 ? 4.585 -0.074 0.180 1.00 85.25 180 ARG A O 1
ATOM 1505 N N . LEU A 1 181 ? 4.885 2.148 0.378 1.00 90.38 181 LEU A N 1
ATOM 1506 C CA . LEU A 1 181 ? 3.713 2.544 -0.389 1.00 90.38 181 LEU A CA 1
ATOM 1507 C C . LEU A 1 181 ? 3.743 1.965 -1.810 1.00 90.38 181 LEU A C 1
ATOM 1509 O O . LEU A 1 181 ? 2.781 1.333 -2.238 1.00 90.38 181 LEU A O 1
ATOM 1513 N N . TRP A 1 182 ? 4.865 2.126 -2.516 1.00 88.31 182 TRP A N 1
ATOM 1514 C CA . TRP A 1 182 ? 5.016 1.594 -3.871 1.00 88.31 182 TRP A CA 1
ATOM 1515 C C . TRP A 1 182 ? 5.086 0.064 -3.905 1.00 88.31 182 TRP A C 1
ATOM 1517 O O . TRP A 1 182 ? 4.541 -0.539 -4.826 1.00 88.31 182 TRP A O 1
ATOM 1527 N N . CYS A 1 183 ? 5.678 -0.581 -2.890 1.00 85.69 183 CYS A N 1
ATOM 1528 C CA . CYS A 1 183 ? 5.627 -2.040 -2.746 1.00 85.69 183 CYS A CA 1
ATOM 1529 C C . CYS A 1 183 ? 4.184 -2.551 -2.613 1.00 85.69 183 CYS A C 1
ATOM 1531 O O . CYS A 1 183 ? 3.807 -3.455 -3.352 1.00 85.69 183 CYS A O 1
ATOM 1533 N N . CYS A 1 184 ? 3.365 -1.944 -1.746 1.00 90.38 184 CYS A N 1
ATOM 1534 C CA . CYS A 1 184 ? 1.950 -2.299 -1.615 1.00 90.38 184 CYS A CA 1
ATOM 1535 C C . CYS A 1 184 ? 1.202 -2.148 -2.942 1.00 90.38 184 CYS A C 1
ATOM 1537 O O . CYS A 1 184 ? 0.518 -3.071 -3.370 1.00 90.38 184 CYS A O 1
ATOM 1539 N N . LEU A 1 185 ? 1.355 -1.002 -3.615 1.00 92.38 185 LEU A N 1
ATOM 1540 C CA . LEU A 1 185 ? 0.671 -0.750 -4.885 1.00 92.38 185 LEU A CA 1
ATOM 1541 C C . LEU A 1 185 ? 1.097 -1.727 -5.977 1.00 92.38 185 LEU A C 1
ATOM 1543 O O . LEU A 1 185 ? 0.245 -2.225 -6.710 1.00 92.38 185 LEU A O 1
ATOM 1547 N N . ARG A 1 186 ? 2.387 -2.067 -6.056 1.00 88.81 186 ARG A N 1
ATOM 1548 C CA . ARG A 1 186 ? 2.866 -3.150 -6.921 1.00 88.81 186 ARG A CA 1
ATOM 1549 C C . ARG A 1 186 ? 2.176 -4.465 -6.574 1.00 88.81 186 ARG A C 1
ATOM 1551 O O . ARG A 1 186 ? 1.747 -5.174 -7.478 1.00 88.81 186 ARG A O 1
ATOM 1558 N N . ASP A 1 187 ? 2.053 -4.803 -5.296 1.00 88.62 187 ASP A N 1
ATOM 1559 C CA . ASP A 1 187 ? 1.488 -6.089 -4.894 1.00 88.62 187 ASP A CA 1
ATOM 1560 C C . ASP A 1 187 ? -0.018 -6.193 -5.166 1.00 88.62 187 ASP A C 1
ATOM 1562 O O . ASP A 1 187 ? -0.492 -7.274 -5.522 1.00 88.62 187 ASP A O 1
ATOM 1566 N N . TYR A 1 188 ? -0.736 -5.069 -5.093 1.00 93.81 188 TYR A N 1
ATOM 1567 C CA . TYR A 1 188 ? -2.168 -4.960 -5.398 1.00 93.81 188 TYR A CA 1
ATOM 1568 C C . TYR A 1 188 ? -2.481 -4.852 -6.894 1.00 93.81 188 TYR A C 1
ATOM 1570 O O . TYR A 1 188 ? -3.585 -5.183 -7.317 1.00 93.81 188 TYR A O 1
ATOM 1578 N N . THR A 1 189 ? -1.536 -4.391 -7.712 1.00 91.19 189 THR A N 1
ATOM 1579 C CA . THR A 1 189 ? -1.726 -4.282 -9.169 1.00 91.19 189 THR A CA 1
ATOM 1580 C C . THR A 1 189 ? -1.181 -5.508 -9.900 1.00 91.19 189 THR A C 1
ATOM 1582 O O . THR A 1 189 ? -1.852 -6.071 -10.758 1.00 91.19 189 THR A O 1
ATOM 1585 N N . LEU A 1 190 ? 0.010 -5.976 -9.523 1.00 84.19 190 LEU A N 1
ATOM 1586 C CA . LEU A 1 190 ? 0.815 -6.937 -10.289 1.00 84.19 190 LEU A CA 1
ATOM 1587 C C . LEU A 1 190 ? 1.287 -8.149 -9.468 1.00 84.19 190 LEU A C 1
ATOM 1589 O O . LEU A 1 190 ? 1.740 -9.151 -10.029 1.00 84.19 190 LEU A O 1
ATOM 1593 N N . GLY A 1 191 ? 1.267 -8.044 -8.140 1.00 81.69 191 GLY A N 1
ATOM 1594 C CA . GLY A 1 191 ? 1.863 -9.032 -7.244 1.00 81.69 191 GLY A CA 1
ATOM 1595 C C . GLY A 1 191 ? 0.897 -10.107 -6.761 1.00 81.69 191 GLY A C 1
ATOM 1596 O O . GLY A 1 191 ? -0.015 -10.535 -7.463 1.00 81.69 191 GLY A O 1
ATOM 1597 N N . SER A 1 192 ? 1.192 -10.666 -5.590 1.00 81.75 192 SER A N 1
ATOM 1598 C CA . SER A 1 192 ? 0.460 -11.792 -4.991 1.00 81.75 192 SER A CA 1
ATOM 1599 C C . SER A 1 192 ? -0.893 -11.404 -4.387 1.00 81.75 192 SER A C 1
ATOM 1601 O O . SER A 1 192 ? -1.698 -12.294 -4.124 1.00 81.75 192 SER A O 1
ATOM 1603 N N . PHE A 1 193 ? -1.156 -10.108 -4.197 1.00 90.69 193 PHE A N 1
ATOM 1604 C CA . PHE A 1 193 ? -2.400 -9.588 -3.629 1.00 90.69 193 PHE A CA 1
ATOM 1605 C C . PHE A 1 193 ? -3.352 -8.996 -4.678 1.00 90.69 193 PHE A C 1
ATOM 1607 O O . PHE A 1 193 ? -4.431 -8.548 -4.305 1.00 90.69 193 PHE A O 1
ATOM 1614 N N . SER A 1 194 ? -3.012 -9.036 -5.973 1.00 92.38 194 SER A N 1
ATOM 1615 C CA . SER A 1 194 ? -3.857 -8.483 -7.044 1.00 92.38 194 SER A CA 1
ATOM 1616 C C . SER A 1 194 ? -5.266 -9.092 -7.058 1.00 92.38 194 SER A C 1
ATOM 1618 O O . SER A 1 194 ? -6.255 -8.370 -6.948 1.00 92.38 194 SER A O 1
ATOM 1620 N N . ASP A 1 195 ? -5.372 -10.424 -7.029 1.00 93.31 195 ASP A N 1
ATOM 1621 C CA . ASP A 1 195 ? -6.672 -11.113 -6.991 1.00 93.31 195 ASP A CA 1
ATOM 1622 C C . ASP A 1 195 ? -7.429 -10.900 -5.670 1.00 93.31 195 ASP A C 1
ATOM 1624 O O . ASP A 1 195 ? -8.656 -10.970 -5.625 1.00 93.31 195 ASP A O 1
ATOM 1628 N N . ILE A 1 196 ? -6.720 -10.657 -4.562 1.00 96.06 196 ILE A N 1
ATOM 1629 C CA . ILE A 1 196 ? -7.364 -10.306 -3.286 1.00 96.06 196 ILE A CA 1
ATOM 1630 C C . ILE A 1 196 ? -7.940 -8.899 -3.372 1.00 96.06 196 ILE A C 1
ATOM 1632 O O . ILE A 1 196 ? -9.063 -8.688 -2.931 1.00 96.06 196 ILE A O 1
ATOM 1636 N N . PHE A 1 197 ? -7.202 -7.956 -3.957 1.00 97.31 197 PHE A N 1
ATOM 1637 C CA . PHE A 1 197 ? -7.662 -6.584 -4.103 1.00 97.31 197 PHE A CA 1
ATOM 1638 C C . PHE A 1 197 ? -8.902 -6.518 -4.998 1.00 97.31 197 PHE A C 1
ATOM 1640 O O . PHE A 1 197 ? -9.883 -5.891 -4.621 1.00 97.31 197 PHE A O 1
ATOM 1647 N N . VAL A 1 198 ? -8.909 -7.241 -6.125 1.00 97.12 198 VAL A N 1
ATOM 1648 C CA . VAL A 1 198 ? -10.091 -7.367 -6.996 1.00 97.12 198 VAL A CA 1
ATOM 1649 C C . VAL A 1 198 ? -11.293 -7.917 -6.224 1.00 97.12 198 VAL A C 1
ATOM 1651 O O . VAL A 1 198 ? -12.355 -7.305 -6.252 1.00 97.12 198 VAL A O 1
ATOM 1654 N N . ARG A 1 199 ? -11.121 -9.008 -5.468 1.00 96.56 199 ARG A N 1
ATOM 1655 C CA . ARG A 1 199 ? -12.202 -9.561 -4.633 1.00 96.56 199 ARG A CA 1
ATOM 1656 C C . ARG A 1 199 ? -12.673 -8.600 -3.543 1.00 96.56 199 ARG A C 1
ATOM 1658 O O . ARG A 1 199 ? -13.837 -8.623 -3.177 1.00 96.56 199 ARG A O 1
ATOM 1665 N N . ALA A 1 200 ? -11.792 -7.748 -3.029 1.00 97.50 200 ALA A N 1
ATOM 1666 C CA . ALA A 1 200 ? -12.163 -6.722 -2.061 1.00 97.50 200 ALA A CA 1
ATOM 1667 C C . ALA A 1 200 ? -12.959 -5.566 -2.694 1.00 97.50 200 ALA A C 1
ATOM 1669 O O . ALA A 1 200 ? -13.746 -4.932 -2.001 1.00 97.50 200 ALA A O 1
ATOM 1670 N N . ILE A 1 201 ? -12.789 -5.297 -3.994 1.00 97.75 201 ILE A N 1
ATOM 1671 C CA . ILE A 1 201 ? -13.678 -4.392 -4.742 1.00 97.75 201 ILE A CA 1
ATOM 1672 C C . ILE A 1 201 ? -15.059 -5.041 -4.888 1.00 97.75 201 ILE A C 1
ATOM 1674 O O . ILE A 1 201 ? -16.068 -4.391 -4.642 1.00 97.75 201 ILE A O 1
ATOM 1678 N N . GLU A 1 202 ? -15.102 -6.326 -5.246 1.00 96.19 202 GLU A N 1
ATOM 1679 C CA . GLU A 1 202 ? -16.350 -7.098 -5.362 1.00 96.19 202 GLU A CA 1
ATOM 1680 C C . GLU A 1 202 ? -17.099 -7.208 -4.022 1.00 96.19 202 GLU A C 1
ATOM 1682 O O . GLU A 1 202 ? -18.321 -7.232 -4.015 1.00 96.19 202 GLU A O 1
ATOM 1687 N N . GLU A 1 203 ? -16.385 -7.221 -2.891 1.00 95.81 203 GLU A N 1
ATOM 1688 C CA . GLU A 1 203 ? -16.963 -7.196 -1.537 1.00 95.81 203 GLU A CA 1
ATOM 1689 C C . GLU A 1 203 ? -17.701 -5.881 -1.221 1.00 95.81 203 GLU A C 1
ATOM 1691 O O . GLU A 1 203 ? -18.630 -5.884 -0.421 1.00 95.81 203 GLU A O 1
ATOM 1696 N N . ILE A 1 204 ? -17.295 -4.762 -1.832 1.00 96.06 204 ILE A N 1
ATOM 1697 C CA . ILE A 1 204 ? -17.849 -3.425 -1.554 1.00 96.06 204 ILE A CA 1
ATOM 1698 C C . ILE A 1 204 ? -19.124 -3.149 -2.356 1.00 96.06 204 ILE A C 1
ATOM 1700 O O . ILE A 1 204 ? -20.021 -2.467 -1.870 1.00 96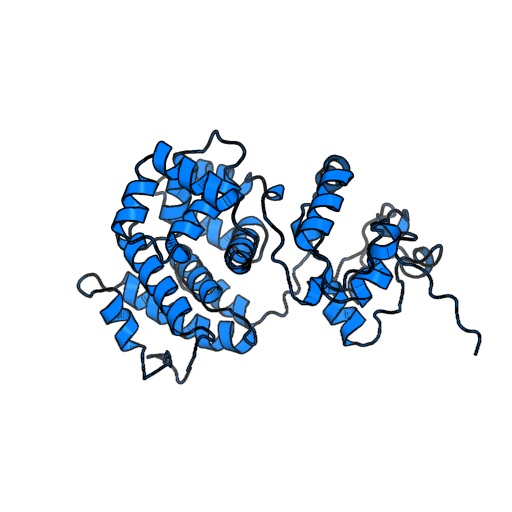.06 204 ILE A O 1
ATOM 1704 N N . TYR A 1 205 ? -19.201 -3.632 -3.595 1.00 93.62 205 TYR A N 1
ATOM 1705 C CA . TYR A 1 205 ? -20.311 -3.321 -4.492 1.00 93.62 205 TYR A CA 1
ATOM 1706 C C . TYR A 1 205 ? -21.369 -4.424 -4.477 1.00 93.62 205 TYR A C 1
ATOM 1708 O O . TYR A 1 205 ? -21.117 -5.542 -4.917 1.00 93.62 205 TYR A O 1
ATOM 1716 N N . GLU A 1 206 ? -22.587 -4.080 -4.052 1.00 84.12 206 GLU A N 1
ATOM 1717 C CA . GLU A 1 206 ? -23.725 -5.010 -4.039 1.00 84.12 206 GLU A CA 1
ATOM 1718 C C . GLU A 1 206 ? -24.144 -5.453 -5.449 1.00 84.12 206 GLU A C 1
ATOM 1720 O O . GLU A 1 206 ? -24.552 -6.597 -5.658 1.00 84.12 206 GLU A O 1
ATOM 1725 N N . ASN A 1 207 ? -24.041 -4.555 -6.437 1.00 92.62 207 ASN A N 1
ATOM 1726 C CA . ASN A 1 207 ? -24.387 -4.864 -7.818 1.00 92.62 207 ASN A CA 1
ATOM 1727 C C . ASN A 1 207 ? -23.146 -5.208 -8.658 1.00 92.62 207 ASN A C 1
ATOM 1729 O O . ASN A 1 207 ? -22.077 -4.602 -8.566 1.00 92.62 207 ASN A O 1
ATOM 1733 N N . LYS A 1 208 ? -23.324 -6.190 -9.544 1.00 92.94 208 LYS A N 1
ATOM 1734 C CA . LYS A 1 208 ? -22.248 -6.728 -10.384 1.00 92.94 208 LYS A CA 1
ATOM 1735 C C . LYS A 1 208 ? -21.747 -5.733 -11.437 1.00 92.94 208 LYS A C 1
ATOM 1737 O O . LYS A 1 208 ? -20.611 -5.855 -11.888 1.00 92.94 208 LYS A O 1
ATOM 1742 N N . LEU A 1 209 ? -22.582 -4.784 -11.863 1.00 94.19 209 LEU A N 1
ATOM 1743 C CA . LEU A 1 209 ? -22.221 -3.820 -12.903 1.00 94.19 209 LEU A CA 1
ATOM 1744 C C . LEU A 1 209 ? -21.144 -2.853 -12.398 1.00 94.19 209 LEU A C 1
ATOM 1746 O O . LEU A 1 209 ? -20.102 -2.717 -13.040 1.00 94.19 209 LEU A O 1
ATOM 1750 N N . ASP A 1 210 ? -21.356 -2.260 -11.226 1.00 94.19 210 ASP A N 1
ATOM 1751 C CA . ASP A 1 210 ? -20.416 -1.330 -10.604 1.00 94.19 210 ASP A CA 1
ATOM 1752 C C . ASP A 1 210 ? -19.135 -2.046 -10.172 1.00 94.19 210 ASP A C 1
ATOM 1754 O O . ASP A 1 210 ? -18.034 -1.558 -10.441 1.00 94.19 210 ASP A O 1
ATOM 1758 N N . ALA A 1 211 ? -19.252 -3.261 -9.620 1.00 95.44 211 ALA A N 1
ATOM 1759 C CA . ALA A 1 211 ? -18.095 -4.105 -9.324 1.00 95.44 211 ALA A CA 1
ATOM 1760 C C . ALA A 1 211 ? -17.239 -4.349 -10.583 1.00 95.44 211 ALA A C 1
ATOM 1762 O O . ALA A 1 211 ? -16.018 -4.170 -10.567 1.00 95.44 211 ALA A O 1
ATOM 1763 N N . ASN A 1 212 ? -17.866 -4.697 -11.712 1.00 96.38 212 ASN A N 1
ATOM 1764 C CA . ASN A 1 212 ? -17.167 -4.906 -12.983 1.00 96.38 212 ASN A CA 1
ATOM 1765 C C . ASN A 1 212 ? -16.529 -3.615 -13.516 1.00 96.38 212 ASN A C 1
ATOM 1767 O O . ASN A 1 212 ? -15.396 -3.652 -14.001 1.00 96.38 212 ASN A O 1
ATOM 1771 N N . LYS A 1 213 ? -17.220 -2.470 -13.412 1.00 95.88 213 LYS A N 1
ATOM 1772 C CA . LYS A 1 213 ? -16.665 -1.166 -13.802 1.00 95.88 213 LYS A CA 1
ATOM 1773 C C . LYS A 1 213 ? -15.391 -0.874 -13.006 1.00 95.88 213 LYS A C 1
ATOM 1775 O O . LYS A 1 213 ? -14.346 -0.598 -13.593 1.00 95.88 213 LYS A O 1
ATOM 1780 N N . MET A 1 214 ? -15.451 -0.994 -11.683 1.00 96.31 214 MET A N 1
ATOM 1781 C CA . MET A 1 214 ? -14.337 -0.635 -10.804 1.00 96.31 214 MET A CA 1
ATOM 1782 C C . MET A 1 214 ? -13.169 -1.612 -10.889 1.00 96.31 214 MET A C 1
ATOM 1784 O O . MET A 1 214 ? -12.013 -1.191 -10.904 1.00 96.31 214 MET A O 1
ATOM 1788 N N . THR A 1 215 ? -13.440 -2.911 -11.012 1.00 96.56 215 THR A N 1
ATOM 1789 C CA . THR A 1 215 ? -12.384 -3.907 -11.246 1.00 96.56 215 THR A CA 1
ATOM 1790 C C . THR A 1 215 ? -11.719 -3.715 -12.609 1.00 96.56 215 THR A C 1
ATOM 1792 O O . THR A 1 215 ? -10.503 -3.882 -12.712 1.00 96.56 215 THR A O 1
ATOM 1795 N N . SER A 1 216 ? -12.472 -3.311 -13.639 1.00 95.81 216 SER A N 1
ATOM 1796 C CA . SER A 1 216 ? -11.918 -2.937 -14.944 1.00 95.81 216 SER A CA 1
ATOM 1797 C C . SER A 1 216 ? -11.012 -1.709 -14.837 1.00 95.81 216 SER A C 1
ATOM 1799 O O . SER A 1 216 ? -9.868 -1.759 -15.289 1.00 95.81 216 SER A O 1
ATOM 1801 N N . LEU A 1 217 ? -11.463 -0.640 -14.171 1.00 95.88 217 LEU A N 1
ATOM 1802 C CA . LEU A 1 217 ? -10.635 0.547 -13.924 1.00 95.88 217 LEU A CA 1
ATOM 1803 C C . LEU A 1 217 ? -9.350 0.188 -13.166 1.00 95.88 217 LEU A C 1
ATOM 1805 O O . LEU A 1 217 ? -8.266 0.590 -13.579 1.00 95.88 217 LEU A O 1
ATOM 1809 N N . TRP A 1 218 ? -9.450 -0.626 -12.109 1.00 96.56 218 TRP A N 1
ATOM 1810 C CA . TRP A 1 218 ? -8.296 -1.077 -11.326 1.00 96.56 218 TRP A CA 1
ATOM 1811 C C . TRP A 1 218 ? -7.286 -1.874 -12.160 1.00 96.56 218 TRP A C 1
ATOM 1813 O O . TRP A 1 218 ? -6.085 -1.605 -12.121 1.00 96.56 218 TRP A O 1
ATOM 1823 N N . ARG A 1 219 ? -7.759 -2.857 -12.935 1.00 94.44 219 ARG A N 1
ATOM 1824 C CA . ARG A 1 219 ? -6.901 -3.718 -13.767 1.00 94.44 219 ARG A CA 1
ATOM 1825 C C . ARG A 1 219 ? -6.212 -2.954 -14.895 1.00 94.44 219 ARG A C 1
ATOM 1827 O O . ARG A 1 219 ? -5.124 -3.351 -15.300 1.00 94.44 219 ARG A O 1
ATOM 1834 N N . ASN A 1 220 ? -6.828 -1.873 -15.369 1.00 92.81 220 ASN A N 1
ATOM 1835 C CA . ASN A 1 220 ? -6.306 -1.028 -16.440 1.00 92.81 220 ASN A CA 1
ATOM 1836 C C . ASN A 1 220 ? -5.497 0.177 -15.928 1.00 92.81 220 ASN A C 1
ATOM 1838 O O . ASN A 1 220 ? -5.141 1.055 -16.715 1.00 92.81 220 ASN A O 1
ATOM 1842 N N . LEU A 1 221 ? -5.178 0.237 -14.629 1.00 93.88 221 LEU A N 1
ATOM 1843 C CA . LEU A 1 221 ? -4.276 1.260 -14.106 1.00 93.88 221 LEU A CA 1
ATOM 1844 C C . LEU A 1 221 ? -2.916 1.193 -14.812 1.00 93.88 221 LEU A C 1
ATOM 1846 O O . LEU A 1 221 ? -2.318 0.130 -14.984 1.00 93.88 221 LEU A O 1
ATOM 1850 N N . ARG A 1 222 ? -2.398 2.368 -15.165 1.00 91.44 222 ARG A N 1
ATOM 1851 C CA . ARG A 1 222 ? -1.104 2.562 -15.826 1.00 91.44 222 ARG A CA 1
ATOM 1852 C C . ARG A 1 222 ? 0.055 2.248 -14.879 1.00 91.44 222 ARG A C 1
ATOM 1854 O O . ARG A 1 222 ? 0.588 3.133 -14.211 1.00 91.44 222 ARG A O 1
ATOM 1861 N N . VAL A 1 223 ? 0.431 0.974 -14.774 1.00 87.81 223 VAL A N 1
ATOM 1862 C CA . VAL A 1 223 ? 1.464 0.482 -13.840 1.00 87.81 223 VAL A CA 1
ATOM 1863 C C . VAL A 1 223 ? 2.870 1.029 -14.110 1.00 87.81 223 VAL A C 1
ATOM 1865 O O . VAL A 1 223 ? 3.740 0.927 -13.244 1.00 87.81 223 VAL A O 1
ATOM 1868 N N . GLU A 1 224 ? 3.109 1.675 -15.255 1.00 85.06 224 GLU A N 1
ATOM 1869 C CA . GLU A 1 224 ? 4.344 2.420 -15.516 1.00 85.06 224 GLU A CA 1
ATOM 1870 C C . GLU A 1 224 ? 4.549 3.617 -14.569 1.00 85.06 224 GLU A C 1
ATOM 1872 O O . GLU A 1 224 ? 5.667 4.107 -14.398 1.00 85.06 224 GLU A O 1
ATOM 1877 N N . GLN A 1 225 ? 3.480 4.056 -13.905 1.00 87.56 225 GLN A N 1
ATOM 1878 C CA . GLN A 1 225 ? 3.489 5.107 -12.891 1.00 87.56 225 GLN A CA 1
ATOM 1879 C C . GLN A 1 225 ? 4.086 4.671 -11.549 1.00 87.56 225 GLN A C 1
ATOM 1881 O O . GLN A 1 225 ? 4.413 5.518 -10.720 1.00 87.56 225 GLN A O 1
ATOM 1886 N N . ILE A 1 226 ? 4.235 3.364 -11.311 1.00 85.31 226 ILE A N 1
ATOM 1887 C CA . ILE A 1 226 ? 4.825 2.855 -10.071 1.00 85.31 226 ILE A CA 1
ATOM 1888 C C . ILE A 1 226 ? 6.282 3.293 -10.001 1.00 85.31 226 ILE A C 1
ATOM 1890 O O . ILE A 1 226 ? 7.070 3.021 -10.912 1.00 85.31 226 ILE A O 1
ATOM 1894 N N . GLU A 1 227 ? 6.655 3.947 -8.903 1.00 77.81 227 GLU A N 1
ATOM 1895 C CA . GLU A 1 227 ? 8.055 4.248 -8.636 1.00 77.81 227 GLU A CA 1
ATOM 1896 C C . GLU A 1 227 ? 8.798 3.047 -8.079 1.00 77.81 227 GLU A C 1
ATOM 1898 O O . GLU A 1 227 ? 8.289 2.263 -7.274 1.00 77.81 227 GLU A O 1
ATOM 1903 N N . LEU A 1 228 ? 10.056 2.943 -8.492 1.00 70.00 228 LEU A N 1
ATOM 1904 C CA . LEU A 1 228 ? 10.954 1.923 -7.996 1.00 70.00 228 LEU A CA 1
ATOM 1905 C C . LEU A 1 228 ? 11.278 2.185 -6.529 1.00 70.00 228 LEU A C 1
ATOM 1907 O O . LEU A 1 228 ? 11.849 3.234 -6.201 1.00 70.00 228 LEU A O 1
ATOM 1911 N N . PRO A 1 229 ? 10.959 1.245 -5.627 1.00 58.34 229 PRO A N 1
ATOM 1912 C CA . PRO A 1 229 ? 11.405 1.352 -4.259 1.00 58.34 229 PRO A CA 1
ATOM 1913 C C . PRO A 1 229 ? 12.930 1.253 -4.271 1.00 58.34 229 PRO A C 1
ATOM 1915 O O . PRO A 1 229 ? 13.468 0.181 -4.499 1.00 58.34 229 PRO A O 1
ATOM 1918 N N . GLY A 1 230 ? 13.638 2.363 -4.044 1.00 57.16 230 GLY A N 1
ATOM 1919 C CA . GLY A 1 230 ? 15.096 2.350 -3.930 1.00 57.16 230 GLY A CA 1
ATOM 1920 C C . GLY A 1 230 ? 15.535 1.358 -2.859 1.00 57.16 230 GLY A C 1
ATOM 1921 O O . GLY A 1 230 ? 15.435 1.644 -1.665 1.00 57.16 230 GLY A O 1
ATOM 1922 N N . ASP A 1 231 ? 15.954 0.166 -3.278 1.00 61.44 231 ASP A N 1
ATOM 1923 C CA . ASP A 1 231 ? 16.519 -0.830 -2.387 1.00 61.44 231 ASP A CA 1
ATOM 1924 C C . ASP A 1 231 ? 17.999 -0.525 -2.144 1.00 61.44 231 ASP A C 1
ATOM 1926 O O . ASP A 1 231 ? 18.692 0.032 -2.996 1.00 61.44 231 ASP A O 1
ATOM 1930 N N . VAL A 1 232 ? 18.497 -0.887 -0.965 1.00 60.56 232 VAL A N 1
ATOM 1931 C CA . VAL A 1 232 ? 19.929 -0.830 -0.663 1.00 60.56 232 VAL A CA 1
ATOM 1932 C C . VAL A 1 232 ? 20.691 -1.748 -1.619 1.00 60.56 232 VAL A C 1
ATOM 1934 O O . VAL A 1 232 ? 21.808 -1.415 -2.006 1.00 60.56 232 VAL A O 1
ATOM 1937 N N . TRP A 1 233 ? 20.071 -2.841 -2.074 1.00 56.78 233 TRP A N 1
ATOM 1938 C CA . TRP A 1 233 ? 20.638 -3.709 -3.107 1.00 56.78 233 TRP A CA 1
ATOM 1939 C C . TRP A 1 233 ? 20.870 -2.988 -4.433 1.00 56.78 233 TRP A C 1
ATOM 1941 O O . TRP A 1 233 ? 21.891 -3.232 -5.073 1.00 56.78 233 TRP A O 1
ATOM 1951 N N . ASN A 1 234 ? 20.026 -2.014 -4.785 1.00 62.28 234 ASN A N 1
ATOM 1952 C CA . ASN A 1 234 ? 20.248 -1.165 -5.956 1.00 62.28 234 ASN A CA 1
ATOM 1953 C C . ASN A 1 234 ? 21.556 -0.371 -5.813 1.00 62.28 234 ASN A C 1
ATOM 1955 O O . ASN A 1 234 ? 22.237 -0.109 -6.795 1.00 62.28 234 ASN A O 1
ATOM 1959 N N . ASN A 1 235 ? 22.005 -0.072 -4.593 1.00 64.56 235 ASN A N 1
ATOM 1960 C CA . ASN A 1 235 ? 23.275 0.616 -4.367 1.00 64.56 235 ASN A CA 1
ATOM 1961 C C . ASN A 1 235 ? 24.516 -0.294 -4.423 1.00 64.56 235 ASN A C 1
ATOM 1963 O O . ASN A 1 235 ? 25.625 0.185 -4.182 1.00 64.56 235 ASN A O 1
ATOM 1967 N N . ASN A 1 236 ? 24.373 -1.582 -4.751 1.00 69.12 236 ASN A N 1
ATOM 1968 C CA . ASN A 1 236 ? 25.509 -2.491 -4.857 1.00 69.12 236 ASN A CA 1
ATOM 1969 C C . ASN A 1 236 ? 26.412 -2.101 -6.043 1.00 69.12 236 ASN A C 1
ATOM 1971 O O . ASN A 1 236 ? 26.013 -2.180 -7.207 1.00 69.12 236 ASN A O 1
ATOM 1975 N N . LEU A 1 237 ? 27.662 -1.722 -5.746 1.00 71.75 237 LEU A N 1
ATOM 1976 C CA . LEU A 1 237 ? 28.657 -1.325 -6.750 1.00 71.75 237 LEU A CA 1
ATOM 1977 C C . LEU A 1 237 ? 28.925 -2.416 -7.793 1.00 71.75 237 LEU A C 1
ATOM 1979 O O . LEU A 1 237 ? 29.294 -2.097 -8.918 1.00 71.75 237 LEU A O 1
ATOM 1983 N N . LYS A 1 238 ? 28.711 -3.692 -7.460 1.00 71.19 238 LYS A N 1
ATOM 1984 C CA . LYS A 1 238 ? 28.856 -4.785 -8.421 1.00 71.19 238 LYS A CA 1
ATOM 1985 C C . LYS A 1 238 ? 27.788 -4.715 -9.521 1.00 71.19 238 LYS A C 1
ATOM 1987 O O . LYS A 1 238 ? 28.111 -4.913 -10.683 1.00 71.19 238 LYS A O 1
ATOM 1992 N N . ILE A 1 239 ? 26.545 -4.336 -9.204 1.00 70.75 239 ILE A N 1
ATOM 1993 C CA . ILE A 1 239 ? 25.502 -4.131 -10.230 1.00 70.75 239 ILE A CA 1
ATOM 1994 C C . ILE A 1 239 ? 25.895 -2.980 -11.157 1.00 70.75 239 ILE A C 1
ATOM 1996 O O . ILE A 1 239 ? 25.794 -3.111 -12.376 1.00 70.75 239 ILE A O 1
ATOM 2000 N N . LYS A 1 240 ? 26.400 -1.879 -10.581 1.00 70.00 240 LYS A N 1
ATOM 2001 C CA . LYS A 1 240 ? 26.923 -0.735 -11.342 1.00 70.00 240 LYS A CA 1
ATOM 2002 C C . LYS A 1 240 ? 27.994 -1.174 -12.321 1.00 70.00 240 LYS A C 1
ATOM 2004 O O . LYS A 1 240 ? 27.866 -0.945 -13.517 1.00 70.00 240 LYS A O 1
ATOM 2009 N N . ASN A 1 241 ? 29.039 -1.797 -11.795 1.00 69.25 241 ASN A N 1
ATOM 2010 C CA . ASN A 1 241 ? 30.258 -2.052 -12.543 1.00 69.25 241 ASN A CA 1
ATOM 2011 C C . ASN A 1 241 ? 30.095 -3.196 -13.545 1.00 69.25 241 ASN A C 1
ATOM 2013 O O . ASN A 1 241 ? 30.718 -3.158 -14.601 1.00 69.25 241 ASN A O 1
ATOM 2017 N N . TYR A 1 242 ? 29.268 -4.197 -13.230 1.00 68.25 242 TYR A N 1
ATOM 2018 C CA . TYR A 1 242 ? 29.174 -5.399 -14.052 1.00 68.25 242 TYR A CA 1
ATOM 2019 C C . TYR A 1 242 ? 27.939 -5.436 -14.937 1.00 68.25 242 TYR A C 1
ATOM 2021 O O . TYR A 1 242 ? 28.073 -5.870 -16.070 1.00 68.25 242 TYR A O 1
ATOM 2029 N N . LEU A 1 243 ? 26.766 -4.984 -14.479 1.00 69.12 243 LEU A N 1
ATOM 2030 C CA . LEU A 1 243 ? 25.524 -5.121 -15.250 1.00 69.12 243 LEU A CA 1
ATOM 2031 C C . LEU A 1 243 ? 25.156 -3.853 -16.028 1.00 69.12 243 LEU A C 1
ATOM 2033 O O . LEU A 1 243 ? 24.693 -3.946 -17.156 1.00 69.12 243 LEU A O 1
ATOM 2037 N N . LEU A 1 244 ? 25.339 -2.672 -15.432 1.00 69.38 244 LEU A N 1
ATOM 2038 C CA . LEU A 1 244 ? 24.829 -1.416 -16.002 1.00 69.38 244 LEU A CA 1
ATOM 2039 C C . LEU A 1 244 ? 25.911 -0.508 -16.592 1.00 69.38 244 LEU A C 1
ATOM 2041 O O . LEU A 1 244 ? 25.577 0.489 -17.226 1.00 69.38 244 LEU A O 1
ATOM 2045 N N . ALA A 1 245 ? 27.190 -0.854 -16.435 1.00 66.75 245 ALA A N 1
ATOM 2046 C CA . ALA A 1 245 ? 28.312 -0.009 -16.838 1.00 66.75 245 ALA A CA 1
ATOM 2047 C C . ALA A 1 245 ? 28.303 0.382 -18.326 1.00 66.75 245 ALA A C 1
ATOM 2049 O O . ALA A 1 245 ? 28.736 1.481 -18.654 1.00 66.75 245 ALA A O 1
ATOM 2050 N N . LYS A 1 246 ? 27.803 -0.484 -19.223 1.00 61.97 246 LYS A N 1
ATOM 2051 C CA . LYS A 1 246 ? 27.655 -0.144 -20.650 1.00 61.97 246 LYS A CA 1
ATOM 2052 C C . LYS A 1 246 ? 26.360 0.585 -20.980 1.00 61.97 246 LYS A C 1
ATOM 2054 O O . LYS A 1 246 ? 26.365 1.465 -21.829 1.00 61.97 246 LYS A O 1
ATOM 2059 N N . ALA A 1 247 ? 25.257 0.200 -20.338 1.00 59.00 247 ALA A N 1
ATOM 2060 C CA . ALA A 1 247 ? 23.946 0.805 -20.583 1.00 59.00 247 ALA A CA 1
ATOM 2061 C C . ALA A 1 247 ? 23.882 2.257 -20.088 1.00 59.00 247 ALA A C 1
ATOM 2063 O O . ALA A 1 247 ? 23.001 3.022 -20.468 1.00 59.00 247 ALA A O 1
ATOM 2064 N N . VAL A 1 248 ? 24.809 2.626 -19.206 1.00 61.94 248 VAL A N 1
ATOM 2065 C CA . VAL A 1 248 ? 24.785 3.875 -18.477 1.00 61.94 248 VAL A CA 1
ATOM 2066 C C . VAL A 1 248 ? 26.147 4.555 -18.617 1.00 61.94 248 VAL A C 1
ATOM 2068 O O . VAL A 1 248 ? 27.034 4.377 -17.785 1.00 61.94 248 VAL A O 1
ATOM 2071 N N . SER A 1 249 ? 26.306 5.372 -19.660 1.00 54.62 249 SER A N 1
ATOM 2072 C CA . SER A 1 249 ? 27.476 6.236 -19.890 1.00 54.62 249 SER A CA 1
ATOM 2073 C C . SER A 1 249 ? 27.555 7.397 -18.878 1.00 54.62 249 SER A C 1
ATOM 2075 O O . SER A 1 249 ? 27.717 8.552 -19.266 1.00 54.62 249 SER A O 1
ATOM 2077 N N . PHE A 1 250 ? 27.389 7.145 -17.572 1.00 53.88 250 PHE A N 1
ATOM 2078 C CA . PHE A 1 250 ? 27.525 8.194 -16.558 1.00 53.88 250 PHE A CA 1
ATOM 2079 C C . PHE A 1 250 ? 28.987 8.384 -16.181 1.00 53.88 250 PHE A C 1
ATOM 2081 O O . PHE A 1 250 ? 29.610 7.569 -15.498 1.00 53.88 250 PHE A O 1
ATOM 2088 N N . ASN A 1 251 ? 29.504 9.528 -16.602 1.00 44.97 251 ASN A N 1
ATOM 2089 C CA . ASN A 1 251 ? 30.829 10.018 -16.290 1.00 44.97 251 ASN A CA 1
ATOM 2090 C C . ASN A 1 251 ? 30.853 10.590 -14.861 1.00 44.97 251 ASN A C 1
ATOM 2092 O O . ASN A 1 251 ? 30.992 11.790 -14.682 1.00 44.97 251 ASN A O 1
ATOM 2096 N N . GLU A 1 252 ? 30.659 9.768 -13.821 1.00 49.25 252 GLU A N 1
ATOM 2097 C CA . GLU A 1 252 ? 30.742 10.268 -12.443 1.00 49.25 252 GLU A CA 1
ATOM 2098 C C . GLU A 1 252 ? 31.313 9.256 -11.434 1.00 49.25 252 GLU A C 1
ATOM 2100 O O . GLU A 1 252 ? 30.760 8.188 -11.143 1.00 49.25 252 GLU A O 1
ATOM 2105 N N . LYS A 1 253 ? 32.438 9.671 -10.835 1.00 44.81 253 LYS A N 1
ATOM 2106 C CA . LYS A 1 253 ? 33.148 9.060 -9.698 1.00 44.81 253 LYS A CA 1
ATOM 2107 C C . LYS A 1 253 ? 32.392 9.229 -8.365 1.00 44.81 253 LYS A C 1
ATOM 2109 O O . LYS A 1 253 ? 33.007 9.261 -7.301 1.00 44.81 253 LYS A O 1
ATOM 2114 N N . THR A 1 254 ? 31.068 9.374 -8.377 1.00 48.16 254 THR A N 1
ATOM 2115 C CA . THR A 1 254 ? 30.285 9.542 -7.148 1.00 48.16 254 THR A CA 1
ATOM 2116 C C . THR A 1 254 ? 29.987 8.174 -6.517 1.00 48.16 254 THR A C 1
ATOM 2118 O O . THR A 1 254 ? 29.540 7.229 -7.172 1.00 48.16 254 THR A O 1
ATOM 2121 N N . LYS A 1 255 ? 30.256 8.043 -5.206 1.00 50.09 255 LYS A N 1
ATOM 2122 C CA . LYS A 1 255 ? 29.992 6.824 -4.405 1.00 50.09 255 LYS A CA 1
ATOM 2123 C C . LYS A 1 255 ? 28.493 6.527 -4.214 1.00 50.09 255 LYS A C 1
ATOM 2125 O O . LYS A 1 255 ? 28.152 5.466 -3.702 1.00 50.09 255 LYS A O 1
ATOM 2130 N N . ARG A 1 256 ? 27.598 7.451 -4.583 1.00 53.19 256 ARG A N 1
ATOM 2131 C CA . ARG A 1 256 ? 26.142 7.329 -4.423 1.00 53.19 256 ARG A CA 1
ATOM 2132 C C . ARG A 1 256 ? 25.445 7.633 -5.748 1.00 53.19 256 ARG A C 1
ATOM 2134 O O . ARG A 1 256 ? 25.229 8.789 -6.080 1.00 53.19 256 ARG A O 1
ATOM 2141 N N . TRP A 1 257 ? 25.083 6.591 -6.486 1.00 66.75 257 TRP A N 1
ATOM 2142 C CA . TRP A 1 257 ? 24.177 6.684 -7.632 1.00 66.75 257 TRP A CA 1
ATOM 2143 C C . TRP A 1 257 ? 22.715 6.539 -7.182 1.00 66.75 257 TRP A C 1
ATOM 2145 O O . TRP A 1 257 ? 22.391 5.687 -6.358 1.00 66.75 257 TRP A O 1
ATOM 2155 N N . ASN A 1 258 ? 21.811 7.379 -7.691 1.00 69.56 258 ASN A N 1
ATOM 2156 C CA . ASN A 1 258 ? 20.382 7.261 -7.391 1.00 69.56 258 ASN A CA 1
ATOM 2157 C C . ASN A 1 258 ? 19.750 6.251 -8.355 1.00 69.56 258 ASN A C 1
ATOM 2159 O O . ASN A 1 258 ? 19.221 6.624 -9.400 1.00 69.56 258 ASN A O 1
ATOM 2163 N N . MET A 1 259 ? 19.840 4.967 -8.020 1.00 70.12 259 MET A N 1
ATOM 2164 C CA . MET A 1 259 ? 19.385 3.903 -8.913 1.00 70.12 259 MET A CA 1
ATOM 2165 C C . MET A 1 259 ? 17.924 3.970 -9.354 1.00 70.12 259 MET A C 1
ATOM 2167 O O . MET A 1 259 ? 17.678 3.730 -10.533 1.00 70.12 259 MET A O 1
ATOM 2171 N N . PRO A 1 260 ? 16.955 4.337 -8.495 1.00 71.88 260 PRO A N 1
ATOM 2172 C CA . PRO A 1 260 ? 15.595 4.601 -8.956 1.00 71.88 260 PRO A CA 1
ATOM 2173 C C . PRO A 1 260 ? 15.541 5.595 -10.122 1.00 71.88 260 PRO A C 1
ATOM 2175 O O . PRO A 1 260 ? 14.838 5.344 -11.096 1.00 71.88 260 PRO A O 1
ATOM 2178 N N . LYS A 1 261 ? 16.334 6.678 -10.073 1.00 74.38 261 LYS A N 1
ATOM 2179 C CA . LYS A 1 261 ? 16.430 7.641 -11.182 1.00 74.38 261 LYS A CA 1
ATOM 2180 C C . LYS A 1 261 ? 17.097 7.045 -12.419 1.00 74.38 261 LYS A C 1
ATOM 2182 O O . LYS A 1 261 ? 16.626 7.300 -13.518 1.00 74.38 261 LYS A O 1
ATOM 2187 N N . VAL A 1 262 ? 18.163 6.257 -12.255 1.00 74.12 262 VAL A N 1
ATOM 2188 C CA . VAL A 1 262 ? 18.857 5.603 -13.382 1.00 74.12 262 VAL A CA 1
ATOM 2189 C C . VAL A 1 262 ? 17.928 4.628 -14.093 1.00 74.12 262 VAL A C 1
ATOM 2191 O O . VAL A 1 262 ? 17.799 4.683 -15.309 1.00 74.12 262 VAL A O 1
ATOM 2194 N N . ILE A 1 263 ? 17.241 3.765 -13.348 1.00 74.00 263 ILE A N 1
ATOM 2195 C CA . ILE A 1 263 ? 16.310 2.809 -13.939 1.00 74.00 263 ILE A CA 1
ATOM 2196 C C . ILE A 1 263 ? 15.124 3.537 -14.582 1.00 74.00 263 ILE A C 1
ATOM 2198 O O . ILE A 1 263 ? 14.718 3.168 -15.679 1.00 74.00 263 ILE A O 1
ATOM 2202 N N . ARG A 1 264 ? 14.593 4.593 -13.946 1.00 76.62 264 ARG A N 1
ATOM 2203 C CA . ARG A 1 264 ? 13.557 5.435 -14.560 1.00 76.62 264 ARG A CA 1
ATOM 2204 C C . ARG A 1 264 ? 14.043 6.021 -15.883 1.00 76.62 264 ARG A C 1
ATOM 2206 O O . ARG A 1 264 ? 13.330 5.932 -16.868 1.00 76.62 264 ARG A O 1
ATOM 2213 N N . TYR A 1 265 ? 15.255 6.568 -15.911 1.00 77.12 265 TYR A N 1
ATOM 2214 C CA . TYR A 1 265 ? 15.870 7.107 -17.121 1.00 77.12 265 TYR A CA 1
ATOM 2215 C C . TYR A 1 265 ? 16.012 6.041 -18.219 1.00 77.12 265 TYR A C 1
ATOM 2217 O O . TYR A 1 265 ? 15.606 6.277 -19.353 1.00 77.12 265 TYR A O 1
ATOM 2225 N N . LEU A 1 266 ? 16.507 4.845 -17.877 1.00 74.62 266 LEU A N 1
ATOM 2226 C CA . LEU A 1 266 ? 16.597 3.719 -18.812 1.00 74.62 266 LEU A CA 1
ATOM 2227 C C . LEU A 1 266 ? 15.220 3.314 -19.352 1.00 74.62 266 LEU A C 1
ATOM 2229 O O . LEU A 1 266 ? 15.073 3.115 -20.553 1.00 74.62 266 LEU A O 1
ATOM 2233 N N . PHE A 1 267 ? 14.213 3.223 -18.481 1.00 78.06 267 PHE A N 1
ATOM 2234 C CA . PHE A 1 267 ? 12.850 2.902 -18.890 1.00 78.06 267 PHE A CA 1
ATOM 2235 C C . PHE A 1 267 ? 12.270 3.965 -19.823 1.00 78.06 267 PHE A C 1
ATOM 2237 O O . PHE A 1 267 ? 11.723 3.600 -20.854 1.00 78.06 267 PHE A O 1
ATOM 2244 N N . GLU A 1 268 ? 12.388 5.257 -19.501 1.00 81.81 268 GLU A N 1
ATOM 2245 C CA . GLU A 1 268 ? 11.842 6.317 -20.361 1.00 81.81 268 GLU A CA 1
ATOM 2246 C C . GLU A 1 268 ? 12.530 6.339 -21.737 1.00 81.81 268 GLU A C 1
ATOM 2248 O O . GLU A 1 268 ? 11.850 6.517 -22.746 1.00 81.81 268 GLU A O 1
ATOM 2253 N N . ASN A 1 269 ? 13.838 6.062 -21.807 1.00 78.94 269 ASN A N 1
ATOM 2254 C CA . ASN A 1 269 ? 14.559 5.943 -23.080 1.00 78.94 269 ASN A CA 1
ATOM 2255 C C . ASN A 1 269 ? 14.114 4.735 -23.918 1.00 78.94 269 ASN A C 1
ATOM 2257 O O . ASN A 1 269 ? 14.127 4.799 -25.143 1.00 78.94 269 ASN A O 1
ATOM 2261 N N . LEU A 1 270 ? 13.730 3.635 -23.267 1.00 78.38 270 LEU A N 1
ATOM 2262 C CA . LEU A 1 270 ? 13.311 2.390 -23.917 1.00 78.38 270 LEU A CA 1
ATOM 2263 C C . LEU A 1 270 ? 11.791 2.217 -23.929 1.00 78.38 270 LEU A C 1
ATOM 2265 O O . LEU A 1 270 ? 11.300 1.131 -24.208 1.00 78.38 270 LEU A O 1
ATOM 2269 N N . LYS A 1 271 ? 11.023 3.257 -23.599 1.00 82.62 271 LYS A N 1
ATOM 2270 C CA . LYS A 1 271 ? 9.622 3.118 -23.183 1.00 82.62 271 LYS A CA 1
ATOM 2271 C C . LYS A 1 271 ? 8.748 2.403 -24.202 1.00 82.62 271 LYS A C 1
ATOM 2273 O O . LYS A 1 271 ? 7.972 1.534 -23.821 1.00 82.62 271 LYS A O 1
ATOM 2278 N N . ALA A 1 272 ? 8.873 2.756 -25.480 1.00 81.31 272 ALA A N 1
ATOM 2279 C CA . ALA A 1 272 ? 8.070 2.156 -26.542 1.00 81.31 272 ALA A CA 1
ATOM 2280 C C . ALA A 1 272 ? 8.330 0.643 -26.670 1.00 81.31 272 ALA A C 1
ATOM 2282 O O . ALA A 1 272 ? 7.386 -0.144 -26.696 1.00 81.31 272 ALA A O 1
ATOM 2283 N N . GLU A 1 273 ? 9.601 0.239 -26.678 1.00 78.38 273 GLU A N 1
ATOM 2284 C CA . GLU A 1 273 ? 10.022 -1.164 -26.753 1.00 78.38 273 GLU A CA 1
ATOM 2285 C C . GLU A 1 273 ? 9.732 -1.921 -25.448 1.00 78.38 273 GLU A C 1
ATOM 2287 O O . GLU A 1 273 ? 9.212 -3.032 -25.451 1.00 78.38 273 GLU A O 1
ATOM 2292 N N . ALA A 1 274 ? 9.992 -1.300 -24.299 1.00 74.31 274 ALA A N 1
ATOM 2293 C CA . ALA A 1 274 ? 9.697 -1.883 -23.001 1.00 74.31 274 ALA A CA 1
ATOM 2294 C C . ALA A 1 274 ? 8.197 -2.174 -22.867 1.00 74.31 274 ALA A C 1
ATOM 2296 O O . ALA A 1 274 ? 7.822 -3.287 -22.503 1.00 74.31 274 ALA A O 1
ATOM 2297 N N . LEU A 1 275 ? 7.330 -1.214 -23.206 1.00 78.94 275 LEU A N 1
ATOM 2298 C CA . LEU A 1 275 ? 5.882 -1.399 -23.127 1.00 78.94 275 LEU A CA 1
ATOM 2299 C C . LEU A 1 275 ? 5.370 -2.442 -24.128 1.00 78.94 275 LEU A C 1
ATOM 2301 O O . LEU A 1 275 ? 4.503 -3.232 -23.751 1.00 78.94 275 LEU A O 1
ATOM 2305 N N . SER A 1 276 ? 5.915 -2.512 -25.350 1.00 74.75 276 SER A N 1
ATOM 2306 C CA . SER A 1 276 ? 5.529 -3.551 -26.323 1.00 74.75 276 SER A CA 1
ATOM 2307 C C . SER A 1 276 ? 5.879 -4.963 -25.836 1.00 74.75 276 SER A C 1
ATOM 2309 O O . SER A 1 276 ? 5.148 -5.915 -26.103 1.00 74.75 276 SER A O 1
ATOM 2311 N N . LEU A 1 277 ? 6.936 -5.087 -25.030 1.00 70.25 277 LEU A N 1
ATOM 2312 C CA . LEU A 1 277 ? 7.343 -6.323 -24.360 1.00 70.25 277 LEU A CA 1
ATOM 2313 C C . LEU A 1 277 ? 6.642 -6.542 -23.000 1.00 70.25 277 LEU A C 1
ATOM 2315 O O . LEU A 1 277 ? 6.939 -7.505 -22.286 1.00 70.25 277 LEU A O 1
ATOM 2319 N N . GLY A 1 278 ? 5.722 -5.657 -22.601 1.00 73.00 278 GLY A N 1
ATOM 2320 C CA . GLY A 1 278 ? 5.023 -5.719 -21.314 1.00 73.00 278 GLY A CA 1
ATOM 2321 C C . GLY A 1 278 ? 5.923 -5.440 -20.102 1.00 73.00 278 GLY A C 1
ATOM 2322 O O . GLY A 1 278 ? 5.643 -5.912 -18.994 1.00 73.00 278 GLY A O 1
ATOM 2323 N N . PHE A 1 279 ? 7.023 -4.715 -20.295 1.00 74.19 279 PHE A N 1
ATOM 2324 C CA . PHE A 1 279 ? 7.907 -4.228 -19.243 1.00 74.19 279 PHE A CA 1
ATOM 2325 C C . PHE A 1 279 ? 7.490 -2.841 -18.755 1.00 74.19 279 PHE A C 1
ATOM 2327 O O . PHE A 1 279 ? 7.083 -1.964 -19.507 1.00 74.19 279 PHE A O 1
ATOM 2334 N N . TYR A 1 280 ? 7.642 -2.646 -17.452 1.00 75.44 280 TYR A N 1
ATOM 2335 C CA . TYR A 1 280 ? 7.367 -1.407 -16.734 1.00 75.44 280 TYR A CA 1
ATOM 2336 C C . TYR A 1 280 ? 8.477 -1.200 -15.692 1.00 75.44 280 TYR A C 1
ATOM 2338 O O . TYR A 1 280 ? 9.171 -2.168 -15.363 1.00 75.44 280 TYR A O 1
ATOM 2346 N N . PRO A 1 281 ? 8.671 0.011 -15.139 1.00 73.31 281 PRO A N 1
ATOM 2347 C CA . PRO A 1 281 ? 9.850 0.360 -14.345 1.00 73.31 281 PRO A CA 1
ATOM 2348 C C . PRO A 1 281 ? 10.151 -0.632 -13.224 1.00 73.31 281 PRO A C 1
ATOM 2350 O O . PRO A 1 281 ? 11.293 -1.046 -13.071 1.00 73.31 281 PRO A O 1
ATOM 2353 N N . VAL A 1 282 ? 9.138 -1.105 -12.486 1.00 72.44 282 VAL A N 1
ATOM 2354 C CA . VAL A 1 282 ? 9.369 -2.058 -11.387 1.00 72.44 282 VAL A CA 1
ATOM 2355 C C . VAL A 1 282 ? 9.845 -3.452 -11.835 1.00 72.44 282 VAL A C 1
ATOM 2357 O O . VAL A 1 282 ? 10.400 -4.183 -11.024 1.00 72.44 282 VAL A O 1
ATOM 2360 N N . ARG A 1 283 ? 9.733 -3.812 -13.124 1.00 72.81 283 ARG A N 1
ATOM 2361 C CA . ARG A 1 283 ? 10.375 -5.018 -13.695 1.00 72.81 283 ARG A CA 1
ATOM 2362 C C . ARG A 1 283 ? 11.851 -4.833 -14.030 1.00 72.81 283 ARG A C 1
ATOM 2364 O O . ARG A 1 283 ? 12.543 -5.830 -14.199 1.00 72.81 283 ARG A O 1
ATOM 2371 N N . PHE A 1 284 ? 12.336 -3.597 -14.105 1.00 65.62 284 PHE A N 1
ATOM 2372 C CA . PHE A 1 284 ? 13.766 -3.328 -14.253 1.00 65.62 284 PHE A CA 1
ATOM 2373 C C . PHE A 1 284 ? 14.521 -3.468 -12.923 1.00 65.62 284 PHE A C 1
ATOM 2375 O O . PHE A 1 284 ? 15.751 -3.414 -12.912 1.00 65.62 284 PHE A O 1
ATOM 2382 N N . ASP A 1 285 ? 13.817 -3.685 -11.804 1.00 65.12 285 ASP A N 1
ATOM 2383 C CA . ASP A 1 285 ? 14.444 -4.013 -10.525 1.00 65.12 285 ASP A CA 1
ATOM 2384 C C . ASP A 1 285 ? 14.928 -5.469 -10.495 1.00 65.12 285 ASP A C 1
ATOM 2386 O O . ASP A 1 285 ? 14.414 -6.340 -9.792 1.00 65.12 285 ASP A O 1
ATOM 2390 N N . VAL A 1 286 ? 15.948 -5.740 -11.303 1.00 61.88 286 VAL A N 1
ATOM 2391 C CA . VAL A 1 286 ? 16.624 -7.036 -11.374 1.00 61.88 286 VAL A CA 1
ATOM 2392 C C . VAL A 1 286 ? 17.375 -7.364 -10.088 1.00 61.88 286 VAL A C 1
ATOM 2394 O O . VAL A 1 286 ? 17.856 -8.480 -9.943 1.00 61.88 286 VAL A O 1
ATOM 2397 N N . THR A 1 287 ? 17.494 -6.433 -9.140 1.00 62.56 287 THR A N 1
ATOM 2398 C CA . THR A 1 287 ? 18.360 -6.601 -7.970 1.00 62.56 287 THR A CA 1
ATOM 2399 C C . THR A 1 287 ? 17.824 -7.634 -6.993 1.00 62.56 287 THR A C 1
ATOM 2401 O O . THR A 1 287 ? 18.614 -8.408 -6.464 1.00 62.56 287 THR A O 1
ATOM 2404 N N . PHE A 1 288 ? 16.500 -7.735 -6.843 1.00 60.81 288 PHE A N 1
ATOM 2405 C CA . PHE A 1 288 ? 15.851 -8.743 -6.000 1.00 60.81 288 PHE A CA 1
ATOM 2406 C C . PHE A 1 288 ? 16.088 -10.178 -6.482 1.00 60.81 288 PHE A C 1
ATOM 2408 O O . PHE A 1 288 ? 16.034 -11.109 -5.684 1.00 60.81 288 PHE A O 1
ATOM 2415 N N . LEU A 1 289 ? 16.353 -10.359 -7.777 1.00 67.50 289 LEU A N 1
ATOM 2416 C CA . LEU A 1 289 ? 16.660 -11.660 -8.366 1.00 67.50 289 LEU A CA 1
ATOM 2417 C C . LEU A 1 289 ? 18.171 -11.859 -8.496 1.00 67.50 289 LEU A C 1
ATOM 2419 O O . LEU A 1 289 ? 18.707 -12.863 -8.044 1.00 67.50 289 LEU A O 1
ATOM 2423 N N . PHE A 1 290 ? 18.875 -10.886 -9.064 1.00 71.31 290 PHE A N 1
ATOM 2424 C CA . PHE A 1 290 ? 20.296 -10.978 -9.374 1.00 71.31 290 PHE A CA 1
ATOM 2425 C C . PHE A 1 290 ? 21.183 -10.938 -8.125 1.00 71.31 290 PHE A C 1
ATOM 2427 O O . PHE A 1 290 ? 22.086 -11.761 -8.001 1.00 71.31 290 PHE A O 1
ATOM 2434 N N . VAL A 1 291 ? 20.955 -10.021 -7.175 1.00 70.88 291 VAL A N 1
ATOM 2435 C CA . VAL A 1 291 ? 21.865 -9.866 -6.024 1.00 70.88 291 VAL A CA 1
ATOM 2436 C C . VAL A 1 291 ? 21.841 -11.093 -5.112 1.00 70.88 291 VAL A C 1
ATOM 2438 O O . VAL A 1 291 ? 22.923 -11.641 -4.895 1.00 70.88 291 VAL A O 1
ATOM 2441 N N . PRO A 1 292 ? 20.679 -11.592 -4.644 1.00 68.19 292 PRO A N 1
ATOM 2442 C CA . PRO A 1 292 ? 20.656 -12.771 -3.782 1.00 68.19 292 PRO A CA 1
ATOM 2443 C C . PRO A 1 292 ? 21.097 -14.048 -4.507 1.00 68.19 292 PRO A C 1
ATOM 2445 O O . PRO A 1 292 ? 21.772 -14.899 -3.928 1.00 68.19 292 PRO A O 1
ATOM 2448 N N . ASN A 1 293 ? 20.745 -14.205 -5.791 1.00 75.06 293 ASN A N 1
ATOM 2449 C CA . ASN A 1 293 ? 21.027 -15.455 -6.503 1.00 75.06 293 ASN A CA 1
ATOM 2450 C C . ASN A 1 293 ? 22.418 -15.517 -7.133 1.00 75.06 293 ASN A C 1
ATOM 2452 O O . ASN A 1 293 ? 22.940 -16.620 -7.279 1.00 75.06 293 ASN A O 1
ATOM 2456 N N . MET A 1 294 ? 23.032 -14.375 -7.453 1.00 77.62 294 MET A N 1
ATOM 2457 C CA . MET A 1 294 ? 24.374 -14.312 -8.034 1.00 77.62 294 MET A CA 1
ATOM 2458 C C . MET A 1 294 ? 25.369 -13.699 -7.053 1.00 77.62 294 MET A C 1
ATOM 2460 O O . MET A 1 294 ? 26.339 -14.341 -6.660 1.00 77.62 294 MET A O 1
ATOM 2464 N N . CYS A 1 295 ? 25.152 -12.453 -6.634 1.00 74.31 295 CYS A N 1
ATOM 2465 C CA . CYS A 1 295 ? 26.194 -11.678 -5.963 1.00 74.31 295 CYS A CA 1
ATOM 2466 C C . CYS A 1 295 ? 26.477 -12.113 -4.524 1.00 74.31 295 CYS A C 1
ATOM 2468 O O . CYS A 1 295 ? 27.647 -12.182 -4.149 1.00 74.31 295 CYS A O 1
ATOM 2470 N N . GLU A 1 296 ? 25.446 -12.439 -3.745 1.00 74.25 296 GLU A N 1
ATOM 2471 C CA . GLU A 1 296 ? 25.599 -12.974 -2.383 1.00 74.25 296 GLU A CA 1
ATOM 2472 C C . GLU A 1 296 ? 26.221 -14.375 -2.380 1.00 74.25 296 GLU A C 1
ATOM 2474 O O . GLU A 1 296 ? 26.904 -14.746 -1.432 1.00 74.25 296 GLU A O 1
ATOM 2479 N N . LYS A 1 297 ? 26.077 -15.120 -3.483 1.00 80.62 297 LYS A N 1
ATOM 2480 C CA . LYS A 1 297 ? 26.718 -16.426 -3.692 1.00 80.62 297 LYS A CA 1
ATOM 2481 C C . LYS A 1 297 ? 28.127 -16.328 -4.290 1.00 80.62 297 LYS A C 1
ATOM 2483 O O . LYS A 1 297 ? 28.676 -17.334 -4.722 1.00 80.62 297 LYS A O 1
ATOM 2488 N N . GLY A 1 298 ? 28.700 -15.125 -4.385 1.00 79.06 298 GLY A N 1
ATOM 2489 C CA . GLY A 1 298 ? 30.028 -14.907 -4.973 1.00 79.06 298 GLY A CA 1
ATOM 2490 C C . GLY A 1 298 ? 30.085 -15.015 -6.504 1.00 79.06 298 GLY A C 1
ATOM 2491 O O . GLY A 1 298 ? 31.154 -14.878 -7.080 1.00 79.06 298 GLY A O 1
ATOM 2492 N N . MET A 1 299 ? 28.950 -15.188 -7.183 1.00 77.94 299 MET A N 1
ATOM 2493 C CA . MET A 1 299 ? 28.852 -15.387 -8.636 1.00 77.94 299 MET A CA 1
ATOM 2494 C C . MET A 1 299 ? 28.569 -14.099 -9.426 1.00 77.94 299 MET A C 1
ATOM 2496 O O . MET A 1 299 ? 28.300 -14.157 -10.620 1.00 77.94 299 MET A O 1
ATOM 2500 N N . CYS A 1 300 ? 28.616 -12.920 -8.796 1.00 73.69 300 CYS A N 1
ATOM 2501 C CA . CYS A 1 300 ? 28.317 -11.631 -9.452 1.00 73.69 300 CYS A CA 1
ATOM 2502 C C . CYS A 1 300 ? 29.218 -11.331 -10.668 1.00 73.69 300 CYS A C 1
ATOM 2504 O O . CYS A 1 300 ? 28.879 -10.495 -11.499 1.00 73.69 300 CYS A O 1
ATOM 2506 N N . GLU A 1 301 ? 30.387 -11.974 -10.724 1.00 70.44 301 GLU A N 1
ATOM 2507 C CA . GLU A 1 301 ? 31.385 -11.834 -11.789 1.00 70.44 301 GLU A CA 1
ATOM 2508 C C . GLU A 1 301 ? 31.056 -12.699 -13.018 1.00 70.44 301 GLU A C 1
ATOM 2510 O O . GLU A 1 301 ?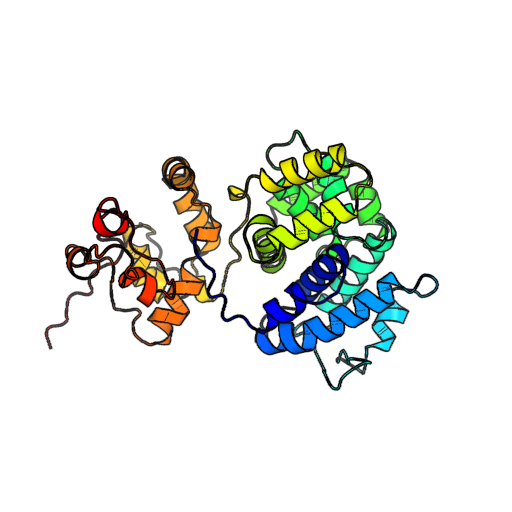 31.627 -12.496 -14.090 1.00 70.44 301 GLU A O 1
ATOM 2515 N N . LEU A 1 302 ? 30.105 -13.635 -12.896 1.00 72.69 302 LEU A N 1
ATOM 2516 C CA . LEU A 1 302 ? 29.600 -14.411 -14.023 1.00 72.69 302 LEU A CA 1
ATOM 2517 C C . LEU A 1 302 ? 28.692 -13.533 -14.886 1.00 72.69 302 LEU A C 1
ATOM 2519 O O . LEU A 1 302 ? 27.526 -13.280 -14.577 1.00 72.69 302 LEU A O 1
ATOM 2523 N N . CYS A 1 303 ? 29.237 -13.089 -16.012 1.00 69.25 303 CYS A N 1
ATOM 2524 C CA . CYS A 1 303 ? 28.499 -12.366 -17.034 1.00 69.25 303 CYS A CA 1
ATOM 2525 C C . CYS A 1 303 ? 27.708 -13.363 -17.897 1.00 69.25 303 CYS A C 1
ATOM 2527 O O . CYS A 1 303 ? 28.186 -13.803 -18.937 1.00 69.25 303 CYS A O 1
ATOM 2529 N N . LEU A 1 304 ? 26.485 -13.710 -17.467 1.00 68.88 304 LEU A N 1
ATOM 2530 C CA . LEU A 1 304 ? 25.567 -14.576 -18.235 1.00 68.88 304 LEU A CA 1
ATOM 2531 C C . LEU A 1 304 ? 25.229 -14.000 -19.620 1.00 68.88 304 LEU A C 1
ATOM 2533 O O . LEU A 1 304 ? 24.803 -14.725 -20.509 1.00 68.88 304 LEU A O 1
ATOM 2537 N N . PHE A 1 305 ? 25.416 -12.693 -19.786 1.00 70.62 305 PHE A N 1
ATOM 2538 C CA . PHE A 1 305 ? 25.057 -11.918 -20.963 1.00 70.62 305 PHE A CA 1
ATOM 2539 C C . PHE A 1 305 ? 26.291 -11.393 -21.719 1.00 70.62 305 PHE A C 1
ATOM 2541 O O . PHE A 1 305 ? 26.235 -10.332 -22.338 1.00 70.62 305 PHE A O 1
ATOM 2548 N N . SER A 1 306 ? 27.431 -12.088 -21.645 1.00 69.25 306 SER A N 1
ATOM 2549 C CA . SER A 1 306 ? 28.625 -11.759 -22.435 1.00 69.25 306 SER A CA 1
ATOM 2550 C C . SER A 1 306 ? 28.366 -11.946 -23.931 1.00 69.25 306 SER A C 1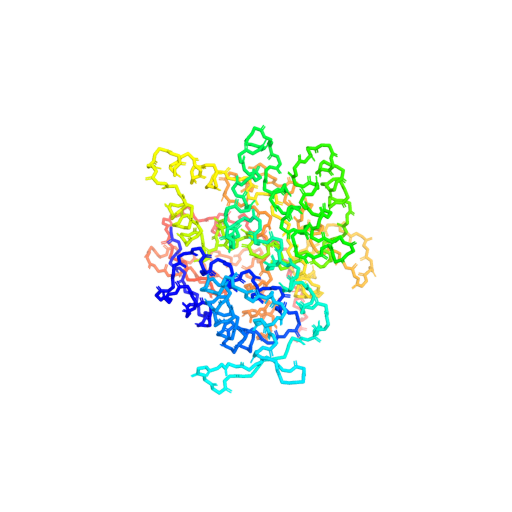
ATOM 2552 O O . SER A 1 306 ? 27.435 -12.636 -24.354 1.00 69.25 306 SER A O 1
ATOM 2554 N N . ASN A 1 307 ? 29.218 -11.338 -24.758 1.00 61.59 307 ASN A N 1
ATOM 2555 C CA . ASN A 1 307 ? 29.187 -11.580 -26.197 1.00 61.59 307 ASN A CA 1
ATOM 2556 C C . ASN A 1 307 ? 29.470 -13.074 -26.463 1.00 61.59 307 ASN A C 1
ATOM 2558 O O . ASN A 1 307 ? 30.494 -13.588 -26.013 1.00 61.59 307 ASN A O 1
ATOM 2562 N N . ASN A 1 308 ? 28.575 -13.726 -27.213 1.00 59.78 308 ASN A N 1
ATOM 2563 C CA . ASN A 1 308 ? 28.662 -15.088 -27.772 1.00 59.78 308 ASN A CA 1
ATOM 2564 C C . ASN A 1 308 ? 28.397 -16.303 -26.857 1.00 59.78 308 ASN A C 1
ATOM 2566 O O . ASN A 1 308 ? 28.272 -17.404 -27.385 1.00 59.78 308 ASN A O 1
ATOM 2570 N N . ASP A 1 309 ? 28.216 -16.155 -25.540 1.00 63.44 309 ASP A N 1
ATOM 2571 C CA . ASP A 1 309 ? 28.059 -17.328 -24.649 1.00 63.44 309 ASP A CA 1
ATOM 2572 C C . ASP A 1 309 ? 26.580 -17.749 -24.429 1.00 63.44 309 ASP A C 1
ATOM 2574 O O . ASP A 1 309 ? 26.290 -18.858 -23.973 1.00 63.44 309 ASP A O 1
ATOM 2578 N N . MET A 1 310 ? 25.611 -16.899 -24.797 1.00 67.81 310 MET A N 1
ATOM 2579 C CA . MET A 1 310 ? 24.188 -17.131 -24.491 1.00 67.81 310 MET A CA 1
ATOM 2580 C C . MET A 1 310 ? 23.537 -18.277 -25.271 1.00 67.81 310 MET A C 1
ATOM 2582 O O . MET A 1 310 ? 22.681 -18.982 -24.733 1.00 67.81 310 MET A O 1
ATOM 2586 N N . GLN A 1 311 ? 23.943 -18.501 -26.523 1.00 64.88 311 GLN A N 1
ATOM 2587 C CA . GLN A 1 311 ? 23.422 -19.618 -27.318 1.00 64.88 311 GLN A CA 1
ATOM 2588 C C . GLN A 1 311 ? 23.858 -20.975 -26.743 1.00 64.88 311 GLN A C 1
ATOM 2590 O O . GLN A 1 311 ? 23.092 -21.934 -26.813 1.00 64.88 311 GLN A O 1
ATOM 2595 N N . CYS A 1 312 ? 25.034 -21.036 -26.108 1.00 66.75 312 CYS A N 1
ATOM 2596 C CA . CYS A 1 312 ? 25.534 -22.226 -25.418 1.00 66.75 312 CYS A CA 1
ATOM 2597 C C . CYS A 1 312 ? 24.782 -22.494 -24.104 1.00 66.75 312 CYS A C 1
ATOM 2599 O O . CYS A 1 312 ? 24.518 -23.643 -23.763 1.00 66.75 312 CYS A O 1
ATOM 2601 N N . LEU A 1 313 ? 24.422 -21.437 -23.368 1.00 67.75 313 LEU A N 1
ATOM 2602 C CA . LEU A 1 313 ? 23.722 -21.542 -22.081 1.00 67.75 313 LEU A CA 1
ATOM 2603 C C . LEU A 1 313 ? 22.207 -21.752 -22.222 1.00 67.75 313 LEU A C 1
ATOM 2605 O O . LEU A 1 313 ? 21.564 -22.202 -21.276 1.00 67.75 313 LEU A O 1
ATOM 2609 N N . CYS A 1 314 ? 21.629 -21.440 -23.384 1.00 70.56 314 CYS A N 1
ATOM 2610 C CA . CYS A 1 314 ? 20.200 -21.571 -23.663 1.00 70.56 314 CYS A CA 1
ATOM 2611 C C . 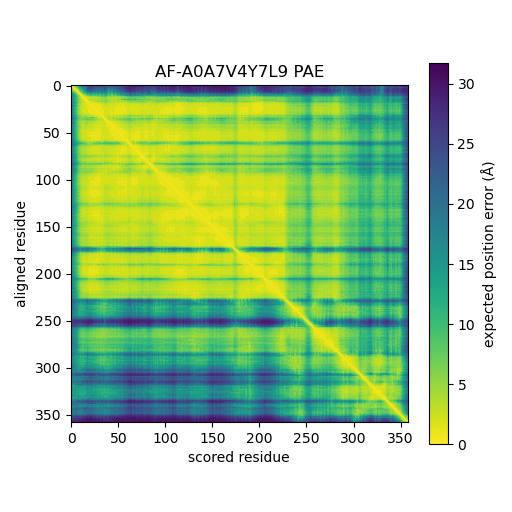CYS A 1 314 ? 19.936 -22.565 -24.815 1.00 70.56 314 CYS A C 1
ATOM 2613 O O . CYS A 1 314 ? 19.527 -22.153 -25.910 1.00 70.56 314 CYS A O 1
ATOM 2615 N N . PRO A 1 315 ? 20.149 -23.881 -24.601 1.00 66.44 315 PRO A N 1
ATOM 2616 C CA . PRO A 1 315 ? 19.723 -24.891 -25.559 1.00 66.44 315 PRO A CA 1
ATOM 2617 C C . PRO A 1 315 ? 18.190 -24.874 -25.570 1.00 66.44 315 PRO A C 1
ATOM 2619 O O . PRO A 1 315 ? 17.563 -25.141 -24.546 1.00 66.44 315 PRO A O 1
ATOM 2622 N N . ALA A 1 316 ? 17.569 -24.486 -26.687 1.00 64.44 316 ALA A N 1
ATOM 2623 C CA . ALA A 1 316 ? 16.114 -24.354 -26.823 1.00 64.44 316 ALA A CA 1
ATOM 2624 C C . ALA A 1 316 ? 15.402 -25.714 -26.790 1.00 64.44 316 ALA A C 1
ATOM 2626 O O . ALA A 1 316 ? 14.872 -26.192 -27.787 1.00 64.44 316 ALA A O 1
ATOM 2627 N N . LEU A 1 317 ? 15.416 -26.356 -25.627 1.00 73.31 317 LEU A N 1
ATOM 2628 C CA . LEU A 1 317 ? 14.729 -27.606 -25.370 1.00 73.31 317 LEU A CA 1
ATOM 2629 C C . LEU A 1 317 ? 13.332 -27.271 -24.866 1.00 73.31 317 LEU A C 1
ATOM 2631 O O . LEU A 1 317 ? 13.147 -26.879 -23.710 1.00 73.31 317 LEU A O 1
ATOM 2635 N N . GLU A 1 318 ? 12.353 -27.394 -25.755 1.00 78.94 318 GLU A N 1
ATOM 2636 C CA . GLU A 1 318 ? 10.955 -27.119 -25.450 1.00 78.94 318 GLU A CA 1
ATOM 2637 C C . GLU A 1 318 ? 10.501 -27.869 -24.186 1.00 78.94 318 GLU A C 1
ATOM 2639 O O . GLU A 1 318 ? 10.845 -29.028 -23.943 1.00 78.94 318 GLU A O 1
ATOM 2644 N N . GLY A 1 319 ? 9.780 -27.168 -23.310 1.00 74.94 319 GLY A N 1
ATOM 2645 C CA . GLY A 1 319 ? 9.284 -27.733 -22.055 1.00 74.94 319 GLY A CA 1
ATOM 2646 C C . GLY A 1 319 ? 10.325 -27.895 -20.935 1.00 74.94 319 GLY A C 1
ATOM 2647 O O . GLY A 1 319 ? 9.918 -28.116 -19.787 1.00 74.94 319 GLY A O 1
ATOM 2648 N N . LYS A 1 320 ? 11.631 -27.734 -21.206 1.00 82.31 320 LYS A N 1
ATOM 2649 C CA . LYS A 1 320 ? 12.687 -27.635 -20.177 1.00 82.31 320 LYS A CA 1
ATOM 2650 C C . LYS A 1 320 ? 12.786 -26.211 -19.627 1.00 82.31 320 LYS A C 1
ATOM 2652 O O . LYS A 1 320 ? 12.302 -25.268 -20.244 1.00 82.31 320 LYS A O 1
ATOM 2657 N N . TYR A 1 321 ? 13.378 -26.050 -18.443 1.00 80.06 321 TYR A N 1
ATOM 2658 C CA . TYR A 1 321 ? 13.608 -24.728 -17.853 1.00 80.06 321 TYR A CA 1
ATOM 2659 C C . TYR A 1 321 ? 14.798 -24.023 -18.511 1.00 80.06 321 TYR A C 1
ATOM 2661 O O . TYR A 1 321 ? 15.817 -24.652 -18.776 1.00 80.06 321 TYR A O 1
ATOM 2669 N N . CYS A 1 322 ? 14.661 -22.718 -18.733 1.00 78.00 322 CYS A N 1
ATOM 2670 C CA . CYS A 1 322 ? 15.682 -21.830 -19.271 1.00 78.00 322 CYS A CA 1
ATOM 2671 C C . CYS A 1 322 ? 16.831 -21.682 -18.257 1.00 78.00 322 CYS A C 1
ATOM 2673 O O . CYS A 1 322 ? 16.608 -21.090 -17.194 1.00 78.00 322 CYS A O 1
ATOM 2675 N N . PRO A 1 323 ? 18.047 -22.190 -18.546 1.00 78.88 323 PRO A N 1
ATOM 2676 C CA . PRO A 1 323 ? 19.134 -22.200 -17.567 1.00 78.88 323 PRO A CA 1
ATOM 2677 C C . PRO A 1 323 ? 19.575 -20.803 -17.095 1.00 78.88 323 PRO A C 1
ATOM 2679 O O . PRO A 1 323 ? 19.696 -20.625 -15.881 1.00 78.88 323 PRO A O 1
ATOM 2682 N N . PRO A 1 324 ? 19.727 -19.779 -17.967 1.00 77.62 324 PRO A N 1
ATOM 2683 C CA . PRO A 1 324 ? 20.054 -18.425 -17.516 1.00 77.62 324 PRO A CA 1
ATOM 2684 C C . PRO A 1 324 ? 19.018 -17.841 -16.551 1.00 77.62 324 PRO A C 1
ATOM 2686 O O . PRO A 1 324 ? 19.379 -17.246 -15.541 1.00 77.62 324 PRO A O 1
ATOM 2689 N N . LEU A 1 325 ? 17.724 -18.039 -16.822 1.00 77.00 325 LEU A N 1
ATOM 2690 C CA . LEU A 1 325 ? 16.659 -17.540 -15.949 1.00 77.00 325 LEU A CA 1
ATOM 2691 C C . LEU A 1 325 ? 16.588 -18.329 -14.639 1.00 77.00 325 LEU A C 1
ATOM 2693 O O . LEU A 1 325 ? 16.369 -17.736 -13.586 1.00 77.00 325 LEU A O 1
ATOM 2697 N N . LEU A 1 326 ? 16.850 -19.637 -14.683 1.00 76.94 326 LEU A N 1
ATOM 2698 C CA . LEU A 1 326 ? 16.895 -20.480 -13.494 1.00 76.94 326 LEU A CA 1
ATOM 2699 C C . LEU A 1 326 ? 18.034 -20.071 -12.548 1.00 76.94 326 LEU A C 1
ATOM 2701 O O . LEU A 1 326 ? 17.814 -19.999 -11.341 1.00 76.94 326 LEU A O 1
ATOM 2705 N N . LEU A 1 327 ? 19.213 -19.729 -13.085 1.00 76.06 327 LEU A N 1
ATOM 2706 C CA . LEU A 1 327 ? 20.335 -19.184 -12.304 1.00 76.06 327 LEU A CA 1
ATOM 2707 C C . LEU A 1 327 ? 19.974 -17.864 -11.609 1.00 76.06 327 LEU A C 1
ATOM 2709 O O . LEU A 1 327 ? 20.414 -17.610 -10.490 1.00 76.06 327 LEU A O 1
ATOM 2713 N N . LEU A 1 328 ? 19.117 -17.057 -12.235 1.00 73.62 328 LEU A N 1
ATOM 2714 C CA . LEU A 1 328 ? 18.577 -15.823 -11.662 1.00 73.62 328 LEU A CA 1
ATOM 2715 C C . LEU A 1 328 ? 17.397 -16.059 -10.700 1.00 73.62 328 LEU A C 1
ATOM 2717 O O . LEU A 1 328 ? 16.822 -15.099 -10.193 1.00 73.62 328 LEU A O 1
ATOM 2721 N N . GLY A 1 329 ? 17.038 -17.318 -10.428 1.00 69.62 329 GLY A N 1
ATOM 2722 C CA . GLY A 1 329 ? 15.956 -17.691 -9.516 1.00 69.62 329 GLY A CA 1
ATOM 2723 C C . GLY A 1 329 ? 14.567 -17.745 -10.161 1.00 69.62 329 GLY A C 1
ATOM 2724 O O . GLY A 1 329 ? 13.570 -17.822 -9.447 1.00 69.62 329 GLY A O 1
ATOM 2725 N N . ALA A 1 330 ? 14.471 -17.714 -11.493 1.00 72.00 330 ALA A N 1
ATOM 2726 C CA . ALA A 1 330 ? 13.211 -17.758 -12.229 1.00 72.00 330 ALA A CA 1
ATOM 2727 C C . ALA A 1 330 ? 13.041 -19.081 -13.000 1.00 72.00 330 ALA A C 1
ATOM 2729 O O . ALA A 1 330 ? 13.682 -19.332 -14.021 1.00 72.00 330 ALA A O 1
ATOM 273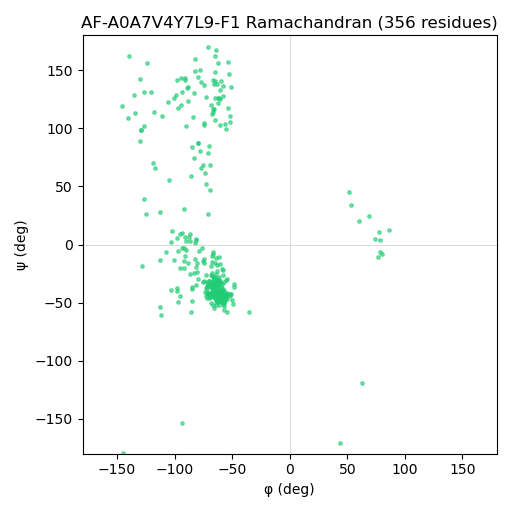0 N N . ALA A 1 331 ? 12.105 -19.919 -12.549 1.00 75.19 331 ALA A N 1
ATOM 2731 C CA . ALA A 1 331 ? 11.758 -21.178 -13.207 1.00 75.19 331 ALA A CA 1
ATOM 2732 C C . ALA A 1 331 ? 10.860 -20.943 -14.439 1.00 75.19 331 ALA A C 1
ATOM 2734 O O . ALA A 1 331 ? 9.636 -21.092 -14.394 1.00 75.19 331 ALA A O 1
ATOM 2735 N N . VAL A 1 332 ? 11.468 -20.562 -15.565 1.00 74.62 332 VAL A N 1
ATOM 2736 C CA . VAL A 1 332 ? 10.760 -20.298 -16.829 1.00 74.62 332 VAL A CA 1
ATOM 2737 C C . VAL A 1 332 ? 11.003 -21.431 -17.809 1.00 74.62 332 VAL A C 1
ATOM 2739 O O . VAL A 1 332 ? 12.149 -21.723 -18.128 1.00 74.62 332 VAL A O 1
ATOM 2742 N N . LYS A 1 333 ? 9.940 -22.081 -18.291 1.00 78.56 333 LYS A N 1
ATOM 2743 C CA . LYS A 1 333 ? 10.069 -23.092 -19.348 1.00 78.56 333 LYS A CA 1
ATOM 2744 C C . LYS A 1 333 ? 10.327 -22.431 -20.701 1.00 78.56 333 LYS A C 1
ATOM 2746 O O . LYS A 1 333 ? 9.656 -21.451 -21.025 1.00 78.56 333 LYS A O 1
ATOM 2751 N N . CYS A 1 334 ? 11.250 -22.991 -21.475 1.00 75.75 334 CYS A N 1
ATOM 2752 C CA . CYS A 1 334 ? 11.494 -22.613 -22.859 1.00 75.75 334 CYS A CA 1
ATOM 2753 C C . CYS A 1 334 ? 10.226 -22.846 -23.688 1.00 75.75 334 CYS A C 1
ATOM 2755 O O . CYS A 1 334 ? 9.582 -23.895 -23.576 1.00 75.75 334 CYS A O 1
ATOM 2757 N N . ARG A 1 335 ? 9.880 -21.844 -24.493 1.00 68.50 335 ARG A N 1
ATOM 2758 C CA . ARG A 1 335 ? 8.838 -21.890 -25.518 1.00 68.50 335 ARG A CA 1
ATOM 2759 C C . ARG A 1 335 ? 9.534 -21.573 -26.828 1.00 68.50 335 ARG A C 1
ATOM 2761 O O . ARG A 1 335 ? 10.304 -20.618 -26.821 1.00 68.50 335 ARG A O 1
ATOM 2768 N N . ASP A 1 336 ? 9.283 -22.399 -27.843 1.00 65.06 336 ASP A N 1
ATOM 2769 C CA . ASP A 1 336 ? 9.686 -22.205 -29.242 1.00 65.06 336 ASP A CA 1
ATOM 2770 C C . ASP A 1 336 ? 11.140 -21.714 -29.480 1.00 65.06 336 ASP A C 1
ATOM 2772 O O . ASP A 1 336 ? 12.013 -21.782 -28.610 1.00 65.06 336 ASP A O 1
ATOM 2776 N N . GLN A 1 337 ? 11.461 -21.348 -30.726 1.00 60.31 337 GLN A N 1
ATOM 2777 C CA . GLN A 1 337 ? 12.786 -20.844 -31.105 1.00 60.31 337 GLN A CA 1
ATOM 2778 C C . GLN A 1 337 ? 12.919 -19.318 -30.936 1.00 60.31 337 GLN A C 1
ATOM 2780 O O . GLN A 1 337 ? 14.053 -18.840 -30.862 1.00 60.31 337 GLN A O 1
ATOM 2785 N N . SER A 1 338 ? 11.807 -18.581 -30.805 1.00 61.41 338 SER A N 1
ATOM 2786 C CA . SER A 1 338 ? 11.735 -17.115 -30.657 1.00 61.41 338 SER A CA 1
ATOM 2787 C C . SER A 1 338 ? 11.887 -16.678 -29.198 1.00 61.41 338 SER A C 1
ATOM 2789 O O . SER A 1 338 ? 11.013 -16.074 -28.575 1.00 61.41 338 SER A O 1
ATOM 2791 N N . CYS A 1 339 ? 13.021 -17.045 -28.603 1.00 68.31 339 CYS A N 1
ATOM 2792 C CA . CYS A 1 339 ? 13.357 -16.640 -27.247 1.00 68.31 339 CYS A CA 1
ATOM 2793 C C . CYS A 1 339 ? 14.227 -15.378 -27.274 1.00 68.31 339 CYS A C 1
ATOM 2795 O O . CYS A 1 339 ? 15.366 -15.438 -27.731 1.00 68.31 339 CYS A O 1
ATOM 2797 N N . VAL A 1 340 ? 13.754 -14.289 -26.655 1.00 65.31 340 VAL A N 1
ATOM 2798 C CA . VAL A 1 340 ? 14.481 -13.008 -26.465 1.00 65.31 340 VAL A CA 1
ATOM 2799 C C . VAL A 1 340 ? 15.909 -13.202 -25.924 1.00 65.31 340 VAL A C 1
ATOM 2801 O O . VAL A 1 340 ? 16.834 -12.479 -26.287 1.00 65.31 340 VAL A O 1
ATOM 2804 N N . VAL A 1 341 ? 16.119 -14.218 -25.075 1.00 68.19 341 VAL A N 1
ATOM 2805 C CA . VAL A 1 341 ? 17.446 -14.566 -24.534 1.00 68.19 341 VAL A CA 1
ATOM 2806 C C . VAL A 1 341 ? 18.381 -15.118 -25.626 1.00 68.19 341 VAL A C 1
ATOM 2808 O O . VAL A 1 341 ? 19.578 -14.837 -25.607 1.00 68.19 341 VAL A O 1
ATOM 2811 N N . ARG A 1 342 ? 17.853 -15.886 -26.591 1.00 68.31 342 ARG A N 1
ATOM 2812 C CA . ARG A 1 342 ? 18.612 -16.452 -27.726 1.00 68.31 342 ARG A CA 1
ATOM 2813 C C . ARG A 1 342 ? 18.815 -15.458 -28.860 1.00 68.31 342 ARG A C 1
ATOM 2815 O O . ARG A 1 342 ? 19.877 -15.485 -29.476 1.00 68.31 342 ARG A O 1
ATOM 2822 N N . GLU A 1 343 ? 17.840 -14.584 -29.096 1.00 68.94 343 GLU A N 1
ATOM 2823 C CA . GLU A 1 343 ? 17.898 -13.508 -30.100 1.00 68.94 343 GLU A CA 1
ATOM 2824 C C . GLU A 1 343 ? 19.018 -12.500 -29.823 1.00 68.94 343 GLU A C 1
ATOM 2826 O O . GLU A 1 343 ? 19.361 -11.685 -30.671 1.00 68.94 343 GLU A O 1
ATOM 2831 N N . GLY A 1 344 ? 19.638 -12.582 -28.645 1.00 64.00 344 GLY A N 1
ATOM 2832 C CA . GLY A 1 344 ? 20.834 -11.823 -28.331 1.00 64.00 344 GLY A CA 1
ATOM 2833 C C . GLY A 1 344 ? 20.556 -10.365 -27.991 1.00 64.00 344 GLY A C 1
ATOM 2834 O O . GLY A 1 344 ? 21.506 -9.613 -27.813 1.00 64.00 344 GLY A O 1
ATOM 2835 N N . LEU A 1 345 ? 19.289 -9.986 -27.795 1.00 64.44 345 LEU A N 1
ATOM 2836 C CA . LEU A 1 345 ? 18.882 -8.651 -27.339 1.00 64.44 345 LEU A CA 1
ATOM 2837 C C . LEU A 1 345 ? 19.573 -8.246 -26.029 1.00 64.44 345 LEU A C 1
ATOM 2839 O O . LEU A 1 345 ? 19.846 -7.075 -25.789 1.00 64.44 345 LEU A O 1
ATOM 2843 N N . SER A 1 346 ? 19.909 -9.225 -25.188 1.00 62.81 346 SER A N 1
ATOM 2844 C CA . SER A 1 346 ? 20.650 -9.009 -23.948 1.00 62.81 346 SER A CA 1
ATOM 2845 C C . SER A 1 346 ? 22.176 -9.130 -24.079 1.00 62.81 346 SER A C 1
ATOM 2847 O O . SER A 1 346 ? 22.871 -8.974 -23.080 1.00 62.81 346 SER A O 1
ATOM 2849 N N . GLN A 1 347 ? 22.726 -9.464 -25.251 1.00 67.75 347 GLN A N 1
ATOM 2850 C CA . GLN A 1 347 ? 24.168 -9.685 -25.404 1.00 67.75 347 GLN A CA 1
ATOM 2851 C C . GLN A 1 347 ? 24.965 -8.404 -25.172 1.00 67.75 347 GLN A C 1
ATOM 2853 O O . GLN A 1 347 ? 24.614 -7.314 -25.614 1.00 67.75 347 GLN A O 1
ATOM 2858 N N . GLY A 1 348 ? 26.078 -8.553 -24.464 1.00 63.88 348 GLY A N 1
ATOM 2859 C CA . GLY A 1 348 ? 27.018 -7.476 -24.215 1.00 63.88 348 GLY A CA 1
ATOM 2860 C C . GLY A 1 348 ? 26.592 -6.496 -23.131 1.00 63.88 348 GLY A C 1
ATOM 2861 O O . GLY A 1 348 ? 27.356 -5.557 -22.907 1.00 63.88 348 GLY A O 1
ATOM 2862 N N . ILE A 1 349 ? 25.461 -6.713 -22.441 1.00 65.62 349 ILE A N 1
ATOM 2863 C CA . ILE A 1 349 ? 25.008 -5.875 -21.316 1.00 65.62 349 ILE A CA 1
ATOM 2864 C C . ILE A 1 349 ? 26.099 -5.771 -20.242 1.00 65.62 349 ILE A C 1
ATOM 2866 O O . ILE A 1 349 ? 26.395 -4.675 -19.766 1.00 65.62 349 ILE A O 1
ATOM 2870 N N . CYS A 1 350 ? 26.749 -6.890 -19.907 1.00 61.69 350 CYS A N 1
ATOM 2871 C CA . CYS A 1 350 ? 27.854 -6.903 -18.957 1.00 61.69 350 CYS A CA 1
ATOM 2872 C C . CYS A 1 350 ? 29.231 -6.806 -19.632 1.00 61.69 350 CYS A C 1
ATOM 2874 O O . CYS A 1 350 ? 29.473 -7.331 -20.724 1.00 61.69 350 CYS A O 1
ATOM 2876 N N . LEU A 1 351 ? 30.157 -6.094 -18.982 1.00 57.53 351 LEU A N 1
ATOM 2877 C CA . LEU A 1 351 ? 31.558 -6.030 -19.402 1.00 57.53 351 LEU A CA 1
ATOM 2878 C C . LEU A 1 351 ? 32.230 -7.370 -19.077 1.00 57.53 351 LEU A C 1
ATOM 2880 O O . LEU A 1 351 ? 32.194 -7.816 -17.931 1.00 57.53 351 LEU A O 1
ATOM 2884 N N . ARG A 1 352 ? 32.874 -8.009 -20.066 1.00 52.22 352 ARG A N 1
ATOM 2885 C CA . ARG A 1 352 ? 33.809 -9.108 -19.782 1.00 52.22 352 ARG A CA 1
ATOM 2886 C C . ARG A 1 352 ? 34.943 -8.516 -18.946 1.00 52.22 352 ARG A C 1
ATOM 2888 O O . ARG A 1 352 ? 35.604 -7.585 -19.403 1.00 52.22 352 ARG A O 1
ATOM 2895 N N . ILE A 1 353 ? 35.168 -9.045 -17.744 1.00 46.06 353 ILE A N 1
ATOM 2896 C CA . ILE A 1 353 ? 36.420 -8.789 -17.030 1.00 46.06 353 ILE A CA 1
ATOM 2897 C C . ILE A 1 353 ? 37.520 -9.352 -17.943 1.00 46.06 353 ILE A C 1
ATOM 2899 O O . ILE A 1 353 ? 37.409 -10.518 -18.346 1.00 46.06 353 ILE A O 1
ATOM 2903 N N . PRO A 1 354 ? 38.539 -8.565 -18.337 1.00 41.41 354 PRO A N 1
ATOM 2904 C CA . PRO A 1 354 ? 39.719 -9.136 -18.962 1.00 41.41 354 PRO A CA 1
ATOM 2905 C C . PRO A 1 354 ? 40.209 -10.206 -17.999 1.00 41.41 354 PRO A C 1
ATOM 2907 O O . PRO A 1 354 ? 40.494 -9.881 -16.847 1.00 41.41 354 PRO A O 1
ATOM 2910 N N . ARG A 1 355 ? 40.231 -11.477 -18.418 1.00 39.50 355 ARG A N 1
ATOM 2911 C CA . ARG A 1 355 ? 40.897 -12.509 -17.624 1.00 39.50 355 ARG A CA 1
ATOM 2912 C C . ARG A 1 355 ? 42.292 -11.956 -17.354 1.00 39.50 355 ARG A C 1
ATOM 2914 O O . ARG A 1 355 ? 43.065 -11.801 -18.297 1.00 39.50 355 ARG A O 1
ATOM 2921 N N . LEU A 1 356 ? 42.582 -11.599 -16.104 1.00 37.53 356 LEU A N 1
ATOM 2922 C CA . LEU A 1 356 ? 43.962 -11.554 -15.663 1.00 37.53 356 LEU A CA 1
ATOM 2923 C C . LEU A 1 356 ? 44.414 -12.993 -15.857 1.00 37.53 356 LEU A C 1
ATOM 2925 O O . LEU A 1 356 ? 43.938 -13.891 -15.166 1.00 37.53 356 LEU A O 1
ATOM 2929 N N . LEU A 1 357 ? 45.165 -13.209 -16.934 1.00 32.00 357 LEU A N 1
ATOM 2930 C CA . LEU A 1 357 ? 45.862 -14.453 -17.183 1.00 32.00 357 LEU A CA 1
ATOM 2931 C C . LEU A 1 357 ? 46.735 -14.663 -15.945 1.00 32.00 357 LEU A C 1
ATOM 2933 O O . LEU A 1 357 ? 47.686 -13.911 -15.739 1.00 32.00 357 LEU A O 1
ATOM 2937 N N . SER A 1 358 ? 46.303 -15.571 -15.071 1.00 34.72 358 SER A N 1
ATOM 2938 C CA . SER A 1 358 ? 47.110 -16.096 -13.974 1.00 34.72 358 SER A CA 1
ATOM 2939 C C . SER A 1 358 ? 48.179 -17.008 -14.537 1.00 34.72 358 SER A C 1
ATOM 2941 O O . SER A 1 358 ? 47.774 -17.879 -15.348 1.00 34.72 358 SER A O 1
#

Secondary structure (DSSP, 8-state):
--------HHHHHHHTSSS-HHHHHHHHHHHHHH-SSS-HHIIIIIIHHHHHHHHHHHHH-SSS-HHHHHHTTEETTEEE-SSSS-EE--TTHHHHHHHHHHHHHHHGGGTT-HHHHHHHHHHHHTT-TTHHHHHHHHHHHHHT-TTS-HHHHHHHHT-HHHHHHHHHHHHHS-STTTHHHHHHHHHHHTSTTHHHHHHHHHHH-SSHHHHHHHHHHHHTS-GGGPPP---TGGG-HHIIIIIITTT-------S---HHHHHHHHHHHTHHHHHHTT--GGGG-THHHHIIIIITTT-TT--TT-TTTHHHH----TTSB-HHHHHTT---B--SS--TTTTTTTTTSSPPPP----

pLDDT: mean 81.49, std 16.32, range [25.89, 98.56]

Radius of gyration: 22.43 Å; Cα contacts (8 Å, |Δi|>4): 419; chains: 1; bounding box: 72×50×58 Å